Protein AF-A0A382TJ01-F1 (afdb_monomer)

Secondary structure (DSSP, 8-state):
---EEEEEEEESS-TTTSSTTEEEEEEEEEESSTT-B-TTSSB-BHHHHHHHH-SS-----STHHHHT--S-SBPTTS-STT--BPPS--SSGGGGSTT---------SPPPHHHHHHHHHTT--TTT---SEEE-----SHHHHHHHHHHHHHBSSSTTSBSS-EEEE---HHIIIII--HHHHHHHHHHH---TTEEEB--EEEEEETTTTEEEEEESHHHHHHHHHHHHHHS-TTS-S-STTT-BPSS-SEES----HHHHHHHHHTT-B-EEEETTTEEEE---BBS--S--TTSB-

Organism: NCBI:txid408172

Sequence (301 aa):
SQDEMHVIVIDEDGLWTGDPGYILEKFAYVSKASDAKRPDGSSNYIKDVLRNESKYVWLGDVTELTDLSVAAGTAAGQPKAGATFQTFDSATAAEGVLGGSMGWGNNGAAISSANLQAGYALYA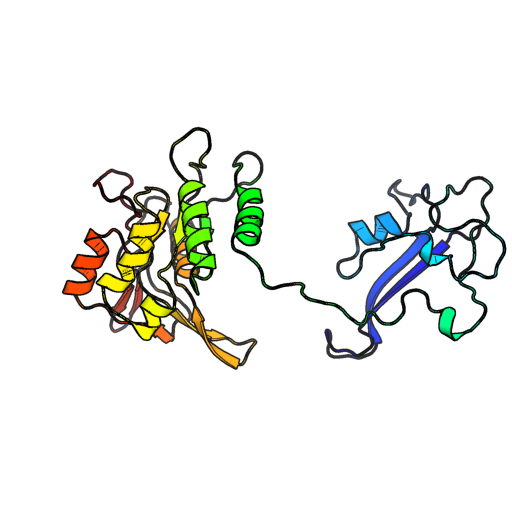TPEIVDVNLIIGGPGVDATDTATGVYLAGLVGQGSSARNDAMVFLSPTLTDATVTKTAAAMTTTKTTYGSNSYVVMDGAWKYQYDRYRDLFFYCPMNGDTAGLVARTEFTNDAWWSPAGMNRGQIKNIIKLSWEPTRADRDVMYQASVNPYITMAGAGVILWGDKTAQITPTAFDRI

Nearest PDB structures (foldseek):
  8kee-assembly1_I  TM=8.484E-01  e=1.413E-09  unclassified Caudoviricetes
  8bky-assembly1_A  TM=8.005E-01  e=1.829E-08  Streptomyces coelicolor A3(2)
  8bl4-assembly1_F  TM=8.170E-01  e=3.165E-08  Streptomyces coelicolor A3(2)
  9ezm-assembly1_A  TM=6.370E-01  e=8.163E-10  Halogeometricum borinquense DSM 11551
  6u5b-assembly1_N  TM=6.951E-01  e=1.854E-07  Pseudomonas aeruginosa PAO1

Mean predicted aligned error: 7.29 Å

Structure (mmCIF, N/CA/C/O backbone):
data_AF-A0A382TJ01-F1
#
_entry.id   AF-A0A382TJ01-F1
#
loop_
_atom_site.group_PDB
_atom_site.id
_atom_site.type_symbol
_atom_site.label_atom_id
_atom_site.label_alt_id
_atom_site.label_comp_id
_atom_site.label_asym_id
_atom_site.label_entity_id
_atom_site.label_seq_id
_atom_site.pdbx_PDB_ins_code
_atom_site.Cartn_x
_atom_site.Cartn_y
_atom_site.Cartn_z
_atom_site.occupancy
_atom_site.B_iso_or_equiv
_atom_site.auth_seq_id
_atom_site.auth_comp_id
_atom_site.auth_asym_id
_atom_site.auth_atom_id
_atom_site.pdbx_PDB_model_num
ATOM 1 N N . SER A 1 1 ? -30.377 -8.157 38.858 1.00 72.00 1 SER A N 1
ATOM 2 C CA . SER A 1 1 ? -29.377 -8.892 38.048 1.00 72.00 1 SER A CA 1
ATOM 3 C C . SER A 1 1 ? -29.999 -9.314 36.721 1.00 72.00 1 SER A C 1
ATOM 5 O O . SER A 1 1 ? -30.575 -10.389 36.644 1.00 72.00 1 SER A O 1
ATOM 7 N N . GLN A 1 2 ? -29.956 -8.434 35.718 1.00 85.38 2 GLN A N 1
ATOM 8 C CA . GLN A 1 2 ? -30.467 -8.640 34.346 1.00 85.38 2 GLN A CA 1
ATOM 9 C C . GLN A 1 2 ? -29.388 -8.204 33.334 1.00 85.38 2 GLN A C 1
ATOM 11 O O . GLN A 1 2 ? -29.658 -7.529 32.344 1.00 85.38 2 GLN A O 1
ATOM 16 N N . ASP A 1 3 ? -28.126 -8.495 33.654 1.00 89.31 3 ASP A N 1
ATOM 17 C CA . ASP A 1 3 ? -26.955 -7.992 32.938 1.00 89.31 3 ASP A CA 1
ATOM 18 C C . ASP A 1 3 ? -26.551 -8.842 31.728 1.00 89.31 3 ASP A C 1
ATOM 20 O O . ASP A 1 3 ? -25.903 -8.314 30.832 1.00 89.31 3 ASP A O 1
ATOM 24 N N . GLU A 1 4 ? -26.941 -10.116 31.676 1.00 92.19 4 GLU A N 1
ATOM 25 C CA . GLU A 1 4 ? -26.587 -11.037 30.590 1.00 92.19 4 GLU A CA 1
ATOM 26 C C . GLU A 1 4 ? -27.282 -10.690 29.262 1.00 92.19 4 GLU A C 1
ATOM 28 O O . GLU A 1 4 ? -28.445 -10.279 29.232 1.00 92.19 4 GLU A O 1
ATOM 33 N N . MET A 1 5 ? -26.557 -10.868 28.157 1.00 89.69 5 MET A N 1
ATOM 34 C CA . MET A 1 5 ? -27.042 -10.705 26.792 1.00 89.69 5 MET A CA 1
ATOM 35 C C . MET A 1 5 ? -26.307 -11.624 25.804 1.00 89.69 5 MET A C 1
ATOM 37 O O . MET A 1 5 ? -25.255 -12.197 26.098 1.00 89.69 5 MET A O 1
ATOM 41 N N . HIS A 1 6 ? -26.863 -11.726 24.598 1.00 91.44 6 HIS A N 1
ATOM 42 C CA . HIS A 1 6 ? -26.245 -12.378 23.447 1.00 91.44 6 HIS A CA 1
ATOM 43 C C . HIS A 1 6 ? -26.208 -11.393 22.279 1.00 91.44 6 HIS A C 1
ATOM 45 O O . HIS A 1 6 ? -27.130 -10.595 22.120 1.00 91.44 6 HIS A O 1
ATOM 51 N N . VAL A 1 7 ? -25.163 -11.464 21.460 1.00 89.94 7 VAL A N 1
ATOM 52 C CA . VAL A 1 7 ? -24.997 -10.639 20.259 1.00 89.94 7 VAL A CA 1
ATOM 53 C C . VAL A 1 7 ? -24.751 -11.540 19.062 1.00 89.94 7 VAL A C 1
ATOM 55 O O . VAL A 1 7 ? -23.986 -12.503 19.139 1.00 89.94 7 VAL A O 1
ATOM 58 N N . ILE A 1 8 ? -25.409 -11.220 17.954 1.00 90.75 8 ILE A N 1
ATOM 59 C CA . ILE A 1 8 ? -25.230 -11.892 16.673 1.00 90.75 8 ILE A CA 1
ATOM 60 C C . ILE A 1 8 ? -24.957 -10.809 15.633 1.00 90.75 8 ILE A C 1
ATOM 62 O O . ILE A 1 8 ? -25.680 -9.818 15.580 1.00 90.75 8 ILE A O 1
ATOM 66 N N . VAL A 1 9 ? -23.920 -11.007 14.824 1.00 90.38 9 VAL A N 1
ATOM 67 C CA . VAL A 1 9 ? -23.619 -10.164 13.662 1.00 90.38 9 VAL A CA 1
ATOM 68 C C . VAL A 1 9 ? -24.045 -10.932 12.420 1.00 90.38 9 VAL A C 1
ATOM 70 O O . VAL A 1 9 ? -23.632 -12.079 12.231 1.00 90.38 9 VAL A O 1
ATOM 73 N N . ILE A 1 10 ? -24.898 -10.324 11.603 1.00 89.69 10 ILE A N 1
ATOM 74 C CA . ILE A 1 10 ? -25.563 -10.979 10.474 1.00 89.69 10 ILE A CA 1
ATOM 75 C C . ILE A 1 10 ? -25.330 -10.144 9.217 1.00 89.69 10 ILE A C 1
ATOM 77 O O . ILE A 1 10 ? -25.464 -8.924 9.255 1.00 89.69 10 ILE A O 1
ATOM 81 N N . ASP A 1 11 ? -25.000 -10.809 8.114 1.00 89.88 11 ASP A N 1
ATOM 82 C CA . ASP A 1 11 ? -25.107 -10.235 6.774 1.00 89.88 11 ASP A CA 1
ATOM 83 C C . ASP A 1 11 ? -26.577 -10.319 6.341 1.00 89.88 11 ASP A C 1
ATOM 85 O O . ASP A 1 11 ? -27.038 -11.358 5.869 1.00 89.88 11 ASP A O 1
ATOM 89 N N . GLU A 1 12 ? -27.340 -9.258 6.613 1.00 87.38 12 GLU A N 1
ATOM 90 C CA . GLU A 1 12 ? -28.796 -9.224 6.417 1.00 87.38 12 GLU A CA 1
ATOM 91 C C . GLU A 1 12 ? -29.185 -9.525 4.962 1.00 87.38 12 GLU A C 1
ATOM 93 O O . GLU A 1 12 ? -29.988 -10.425 4.711 1.00 87.38 12 GLU A O 1
ATOM 98 N N . ASP A 1 13 ? -28.549 -8.834 4.014 1.00 86.25 13 ASP A N 1
ATOM 99 C CA . ASP A 1 13 ? -28.869 -8.910 2.585 1.00 86.25 13 ASP A CA 1
ATOM 100 C C . ASP A 1 13 ? -28.012 -9.927 1.814 1.00 86.25 13 ASP A C 1
ATOM 102 O O . ASP A 1 13 ? -28.259 -10.175 0.632 1.00 86.25 13 ASP A O 1
ATOM 106 N N . GLY A 1 14 ? -26.988 -10.512 2.442 1.00 86.62 14 GLY A N 1
ATOM 107 C CA . GLY A 1 14 ? -26.087 -11.458 1.781 1.00 86.62 14 GLY A CA 1
ATOM 108 C C . GLY A 1 14 ? -25.114 -10.788 0.808 1.00 86.62 14 GLY A C 1
ATOM 109 O O . GLY A 1 14 ? -24.544 -11.459 -0.051 1.00 86.62 14 GLY A O 1
ATOM 110 N N . LEU A 1 15 ? -24.922 -9.467 0.886 1.00 85.69 15 LEU A N 1
ATOM 111 C CA . LEU A 1 15 ? -24.071 -8.732 -0.058 1.00 85.69 15 LEU A CA 1
ATOM 112 C C . LEU A 1 15 ? -22.586 -9.062 0.113 1.00 85.69 15 LEU A C 1
ATOM 114 O O . LEU A 1 15 ? -21.810 -8.905 -0.831 1.00 85.69 15 LEU A O 1
ATOM 118 N N . TRP A 1 16 ? -22.174 -9.486 1.308 1.00 83.44 16 TRP A N 1
ATOM 119 C CA . TRP A 1 16 ? -20.778 -9.819 1.596 1.00 83.44 16 TRP A CA 1
ATOM 120 C C . TRP A 1 16 ? -20.506 -11.309 1.432 1.00 83.44 16 TRP A C 1
ATOM 122 O O . TRP A 1 16 ? -19.453 -11.699 0.927 1.00 83.44 16 TRP A O 1
ATOM 132 N N . THR A 1 17 ? -21.444 -12.140 1.873 1.00 88.50 17 THR A N 1
ATOM 133 C CA . THR A 1 17 ? -21.288 -13.598 1.947 1.00 88.50 17 THR A CA 1
ATOM 134 C C . THR A 1 17 ? -21.938 -14.340 0.784 1.00 88.50 17 THR A C 1
ATOM 136 O O . THR A 1 17 ? -21.569 -15.480 0.514 1.00 88.50 17 THR A O 1
ATOM 139 N N . GLY A 1 18 ? -22.859 -13.696 0.065 1.00 88.94 18 GLY A N 1
ATOM 140 C CA . GLY A 1 18 ? -23.677 -14.294 -0.991 1.00 88.94 18 GLY A CA 1
ATOM 141 C C . GLY A 1 18 ? -24.975 -14.933 -0.488 1.00 88.94 18 GLY A C 1
ATOM 142 O O . GLY A 1 18 ? -25.855 -15.200 -1.303 1.00 88.94 18 GLY A O 1
ATOM 143 N N . ASP A 1 19 ? -25.114 -15.130 0.828 1.00 92.62 19 ASP A N 1
ATOM 144 C CA . ASP A 1 19 ? -26.255 -15.796 1.456 1.00 92.62 19 ASP A CA 1
ATOM 145 C C . ASP A 1 19 ? -26.956 -14.837 2.442 1.00 92.62 19 ASP A C 1
ATOM 147 O O . ASP A 1 19 ? -26.397 -14.515 3.493 1.00 92.62 19 ASP A O 1
ATOM 151 N N . PRO A 1 20 ? -28.185 -14.371 2.150 1.00 91.19 20 PRO A N 1
ATOM 152 C CA . PRO A 1 20 ? -28.932 -13.507 3.062 1.00 91.19 20 PRO A CA 1
ATOM 153 C C . PRO A 1 20 ? -29.184 -14.166 4.421 1.00 91.19 20 PRO A C 1
ATOM 155 O O . PRO A 1 20 ? -29.583 -15.332 4.505 1.00 91.19 20 PRO A O 1
ATOM 158 N N . GLY A 1 21 ? -28.976 -13.410 5.498 1.00 88.94 21 GLY A N 1
ATOM 159 C CA . GLY A 1 21 ? -29.111 -13.895 6.871 1.00 88.94 21 GLY A CA 1
ATOM 160 C C . GLY A 1 21 ? -27.933 -14.744 7.356 1.00 88.94 21 GLY A C 1
ATOM 161 O O . GLY A 1 21 ? -28.037 -15.386 8.408 1.00 88.94 21 GLY A O 1
ATOM 162 N N . TYR A 1 22 ? -26.815 -14.774 6.621 1.00 93.38 22 TYR A N 1
ATOM 163 C CA . TYR A 1 22 ? -25.626 -15.498 7.052 1.00 93.38 22 TYR A CA 1
ATOM 164 C C . TYR A 1 22 ? -25.067 -14.901 8.346 1.00 93.38 22 TYR A C 1
ATOM 166 O O . TYR A 1 22 ? -24.849 -13.694 8.472 1.00 93.38 22 TYR A O 1
ATOM 174 N N . ILE A 1 23 ? -24.811 -15.763 9.331 1.00 92.69 23 ILE A N 1
ATOM 175 C CA . ILE A 1 23 ? -24.292 -15.332 10.628 1.00 92.69 23 ILE A CA 1
ATOM 176 C C . ILE A 1 23 ? -22.771 -15.229 10.549 1.00 92.69 23 ILE A C 1
ATOM 178 O O . ILE A 1 23 ? -22.081 -16.246 10.473 1.00 92.69 23 ILE A O 1
ATOM 182 N N . LEU A 1 24 ? -22.265 -14.000 10.621 1.00 92.31 24 LEU A N 1
ATOM 183 C CA . LEU A 1 24 ? -20.838 -13.695 10.593 1.00 92.31 24 LEU A CA 1
ATOM 184 C C . LEU A 1 24 ? -20.172 -14.062 11.921 1.00 92.31 24 LEU A C 1
ATOM 186 O O . LEU A 1 24 ? -19.165 -14.767 11.941 1.00 92.31 24 LEU A O 1
ATOM 190 N N . GLU A 1 25 ? -20.753 -13.614 13.037 1.00 94.19 25 GLU A N 1
ATOM 191 C CA . GLU A 1 25 ? -20.189 -13.796 14.378 1.00 94.19 25 GLU A CA 1
ATOM 192 C C . GLU A 1 25 ? -21.289 -13.970 15.433 1.00 94.19 25 GLU A C 1
ATOM 194 O O . GLU A 1 25 ? -22.420 -13.499 15.280 1.00 94.19 25 GLU A O 1
ATOM 199 N N . LYS A 1 26 ? -20.952 -14.666 16.525 1.00 94.62 26 LYS A N 1
ATOM 200 C CA . LYS A 1 26 ? -21.841 -14.904 17.670 1.00 94.62 26 LYS A CA 1
ATOM 201 C C . LYS A 1 26 ? -21.070 -14.694 18.965 1.00 94.62 26 LYS A C 1
ATOM 203 O O . LYS A 1 26 ? -20.057 -15.353 19.187 1.00 94.62 26 LYS A O 1
ATOM 208 N N . PHE A 1 27 ? -21.611 -13.867 19.849 1.00 94.44 27 PHE A N 1
ATOM 209 C CA . PHE A 1 27 ? -21.095 -13.643 21.195 1.00 94.44 27 PHE A CA 1
ATOM 210 C C . PHE A 1 27 ? -22.185 -14.009 22.195 1.00 94.44 27 PHE A C 1
ATOM 212 O O . PHE A 1 27 ? -23.232 -13.366 22.257 1.00 94.44 27 PHE A O 1
ATOM 219 N N . ALA A 1 28 ? -21.969 -15.081 22.952 1.00 93.50 28 ALA A N 1
ATOM 220 C CA . ALA A 1 28 ? -22.951 -15.582 23.902 1.00 93.50 28 ALA A CA 1
ATOM 221 C C . ALA A 1 28 ? -22.556 -15.259 25.344 1.00 93.50 28 ALA A C 1
ATOM 223 O O . ALA A 1 28 ? -21.370 -15.245 25.666 1.00 93.50 28 ALA A O 1
ATOM 224 N N . TYR A 1 29 ? -23.562 -15.061 26.202 1.00 93.25 29 TYR A N 1
ATOM 225 C CA . TYR A 1 29 ? -23.395 -14.889 27.649 1.00 93.25 29 TYR A CA 1
ATOM 226 C C . TYR A 1 29 ? -22.480 -13.716 28.035 1.00 93.25 29 TYR A C 1
ATOM 228 O O . TYR A 1 29 ? -21.771 -13.765 29.042 1.00 93.25 29 TYR A O 1
ATOM 236 N N . VAL A 1 30 ? -22.481 -12.655 27.228 1.00 94.38 30 VAL A N 1
ATOM 237 C CA . VAL A 1 30 ? -21.759 -11.410 27.521 1.00 94.38 30 VAL A CA 1
ATOM 238 C C . VAL A 1 30 ? -22.600 -10.530 28.444 1.00 94.38 30 VAL A C 1
ATOM 240 O O . VAL A 1 30 ? -23.801 -10.746 28.589 1.00 94.38 30 VAL A O 1
ATOM 243 N N . SER A 1 31 ? -21.985 -9.553 29.109 1.00 94.94 31 SER A N 1
ATOM 244 C CA . SER A 1 31 ? -22.656 -8.745 30.132 1.00 94.94 31 SER A CA 1
ATOM 245 C C . SER A 1 31 ? -22.656 -7.251 29.811 1.00 94.94 31 SER A C 1
ATOM 247 O O . SER A 1 31 ? -21.680 -6.696 29.302 1.00 94.94 31 SER A O 1
ATOM 249 N N . LYS A 1 32 ? -23.757 -6.589 30.176 1.00 93.56 32 LYS A N 1
ATOM 250 C CA . LYS A 1 32 ? -23.925 -5.129 30.184 1.00 93.56 32 LYS A CA 1
ATOM 251 C C . LYS A 1 32 ? -23.154 -4.444 31.317 1.00 93.56 32 LYS A C 1
ATOM 253 O O . LYS A 1 32 ? -22.950 -3.235 31.244 1.00 93.56 32 LYS A O 1
ATOM 258 N N . ALA A 1 33 ? -22.752 -5.176 32.357 1.00 95.25 33 ALA A N 1
ATOM 259 C CA . ALA A 1 33 ? -22.050 -4.607 33.504 1.00 95.25 33 ALA A CA 1
ATOM 260 C C . ALA A 1 33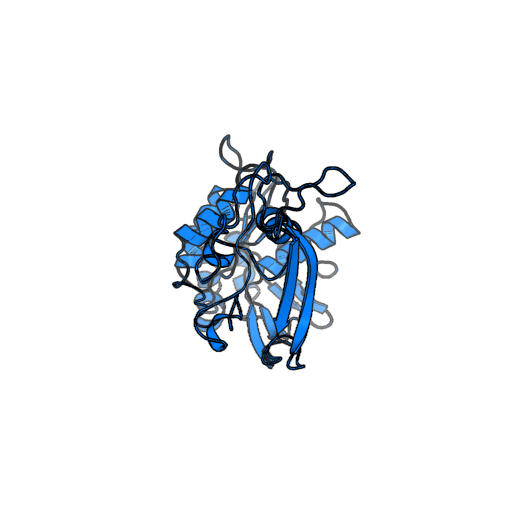 ? -20.561 -4.384 33.196 1.00 95.25 33 ALA A C 1
ATOM 262 O O . ALA A 1 33 ? -19.895 -5.275 32.664 1.00 95.25 33 ALA A O 1
ATOM 263 N N . SER A 1 34 ? -20.023 -3.217 33.556 1.00 94.94 34 SER A N 1
ATOM 264 C CA . SER A 1 34 ? -18.638 -2.835 33.224 1.00 94.94 34 SER A CA 1
ATOM 265 C C . SER A 1 34 ? -17.565 -3.594 34.005 1.00 94.94 34 SER A C 1
ATOM 267 O O . SER A 1 34 ? -16.422 -3.682 33.563 1.00 94.94 34 SER A O 1
ATOM 269 N N . ASP A 1 35 ? -17.922 -4.177 35.147 1.00 94.81 35 ASP A N 1
ATOM 270 C CA . ASP A 1 35 ? -17.051 -4.983 36.005 1.00 94.81 35 ASP A CA 1
ATOM 271 C C . ASP A 1 35 ? -17.239 -6.497 35.807 1.00 94.81 35 ASP A C 1
ATOM 273 O O . ASP A 1 35 ? -16.634 -7.295 36.528 1.00 94.81 35 ASP A O 1
ATOM 277 N N . ALA A 1 36 ? -18.043 -6.916 34.824 1.00 94.62 36 ALA A N 1
ATOM 278 C CA . ALA A 1 36 ? -18.293 -8.325 34.560 1.00 94.62 36 ALA A CA 1
ATOM 279 C C . ALA A 1 36 ? -17.022 -9.059 34.114 1.00 94.62 36 ALA A C 1
ATOM 281 O O . ALA A 1 36 ? -16.282 -8.597 33.242 1.00 94.62 36 ALA A O 1
ATOM 282 N N . LYS A 1 37 ? -16.797 -10.250 34.678 1.00 95.19 37 LYS A N 1
ATOM 283 C CA . LYS A 1 37 ? -15.651 -11.114 34.373 1.00 95.19 37 LYS A CA 1
ATOM 284 C C . LYS A 1 37 ? -16.097 -12.505 33.946 1.00 95.19 37 LYS A C 1
ATOM 286 O O . LYS A 1 37 ? -17.120 -13.006 34.413 1.00 95.19 37 LYS A O 1
ATOM 291 N N . ARG A 1 38 ? -15.315 -13.120 33.062 1.00 93.56 38 ARG A N 1
ATOM 292 C CA . ARG A 1 38 ? -15.426 -14.534 32.693 1.00 93.56 38 ARG A CA 1
ATOM 293 C C . ARG A 1 38 ? -14.779 -15.411 33.782 1.00 93.56 38 ARG A C 1
ATOM 295 O O . ARG A 1 38 ? -14.033 -14.891 34.615 1.00 93.56 38 ARG A O 1
ATOM 302 N N . PRO A 1 39 ? -15.021 -16.737 33.791 1.00 93.19 39 PRO A N 1
ATOM 303 C CA . PRO A 1 39 ? -14.413 -17.649 34.769 1.00 93.19 39 PRO A CA 1
ATOM 304 C C . PRO A 1 39 ? -12.876 -17.659 34.772 1.00 93.19 39 PRO A C 1
ATOM 306 O O . PRO A 1 39 ? -12.270 -18.019 35.775 1.00 93.19 39 PRO A O 1
ATOM 309 N N . ASP A 1 40 ? -12.250 -17.256 33.666 1.00 93.00 40 ASP A N 1
ATOM 310 C CA . ASP A 1 40 ? -10.796 -17.124 33.511 1.00 93.00 40 ASP A CA 1
ATOM 311 C C . ASP A 1 40 ? -10.241 -15.766 33.998 1.00 93.00 40 ASP A C 1
ATOM 313 O O . ASP A 1 40 ? -9.036 -15.532 33.939 1.00 93.00 40 ASP A O 1
ATOM 317 N N . GLY A 1 41 ? -11.104 -14.864 34.482 1.00 91.94 41 GLY A N 1
ATOM 318 C CA . GLY A 1 41 ? -10.739 -13.525 34.950 1.00 91.94 41 GLY A CA 1
ATOM 319 C C . GLY A 1 41 ? -10.657 -12.454 33.856 1.00 91.94 41 GLY A C 1
ATOM 320 O O . GLY A 1 41 ? -10.451 -11.279 34.176 1.00 91.94 41 GLY A O 1
ATOM 321 N N . SER A 1 42 ? -10.856 -12.810 32.584 1.00 93.75 42 SER A N 1
ATOM 322 C CA . SER A 1 42 ? -10.946 -11.839 31.487 1.00 93.75 42 SER A CA 1
ATOM 323 C C . SER A 1 42 ? -12.254 -11.034 31.544 1.00 93.75 42 SER A C 1
ATOM 325 O O . SER A 1 42 ? -13.191 -11.381 32.269 1.00 93.75 42 SER A O 1
ATOM 327 N N . SER A 1 43 ? -12.314 -9.900 30.837 1.00 94.62 43 SER A N 1
ATOM 328 C CA . SER A 1 43 ? -13.516 -9.055 30.812 1.00 94.62 43 SER A CA 1
ATOM 329 C C . SER A 1 43 ? -14.665 -9.774 30.097 1.00 94.62 43 SER A C 1
ATOM 331 O O . SER A 1 43 ? -14.494 -10.235 28.974 1.00 94.62 43 SER A O 1
ATOM 333 N N . ASN A 1 44 ? -15.837 -9.857 30.734 1.00 95.62 44 ASN A N 1
ATOM 334 C CA . ASN A 1 44 ? -17.082 -10.300 30.089 1.00 95.62 44 ASN A CA 1
ATOM 335 C C . ASN A 1 44 ? -17.981 -9.119 29.691 1.00 95.62 44 ASN A C 1
ATOM 337 O O . ASN A 1 44 ? -19.140 -9.300 29.319 1.00 95.62 44 ASN A O 1
ATOM 341 N N . TYR A 1 45 ? -17.465 -7.899 29.823 1.00 95.38 45 TYR A N 1
ATOM 342 C CA . TYR A 1 45 ? -18.173 -6.683 29.473 1.00 95.38 45 TYR A CA 1
ATOM 343 C C . TYR A 1 45 ? -18.278 -6.544 27.951 1.00 95.38 45 TYR A C 1
ATOM 345 O O . TYR A 1 45 ? -17.264 -6.577 27.251 1.00 95.38 45 TYR A O 1
ATOM 353 N N . ILE A 1 46 ? -19.496 -6.365 27.431 1.00 93.88 46 ILE A N 1
ATOM 354 C CA . ILE A 1 46 ? -19.793 -6.392 25.990 1.00 93.88 46 ILE A CA 1
ATOM 355 C C . ILE A 1 46 ? -18.881 -5.481 25.157 1.00 93.88 46 ILE A C 1
ATOM 357 O O . ILE A 1 46 ? -18.417 -5.881 24.090 1.00 93.88 46 ILE A O 1
ATOM 361 N N . LYS A 1 47 ? -18.578 -4.277 25.653 1.00 93.88 47 LYS A N 1
ATOM 362 C CA . LYS A 1 47 ? -17.731 -3.310 24.943 1.00 93.88 47 LYS A CA 1
ATOM 363 C C . LYS A 1 47 ? -16.291 -3.797 24.792 1.00 93.88 47 LYS A C 1
ATOM 365 O O . LYS A 1 47 ? -15.685 -3.569 23.748 1.00 93.88 47 LYS A O 1
ATOM 370 N N . ASP A 1 48 ? -15.759 -4.476 25.803 1.00 94.88 48 ASP A N 1
ATOM 371 C CA . ASP A 1 48 ? -14.410 -5.042 25.754 1.00 94.88 48 ASP A CA 1
ATOM 372 C C . ASP A 1 48 ? -14.376 -6.303 24.892 1.00 94.88 48 ASP A C 1
ATOM 374 O O . ASP A 1 48 ? -13.446 -6.483 24.108 1.00 94.88 48 ASP A O 1
ATOM 378 N N . VAL A 1 49 ? -15.404 -7.150 25.003 1.00 95.06 49 VAL A N 1
ATOM 379 C CA . VAL A 1 49 ? -15.527 -8.376 24.204 1.00 95.06 49 VAL A CA 1
ATOM 380 C C . VAL A 1 49 ? -15.570 -8.033 22.717 1.00 95.06 49 VAL A C 1
ATOM 382 O O . VAL A 1 49 ? -14.723 -8.505 21.966 1.00 95.06 49 VAL A O 1
ATOM 385 N N . LEU A 1 50 ? -16.476 -7.149 22.285 1.00 93.81 50 LEU A N 1
ATOM 386 C CA . LEU A 1 50 ? -16.554 -6.756 20.875 1.00 93.81 50 LEU A CA 1
ATOM 387 C C . LEU A 1 50 ? -15.287 -6.031 20.407 1.00 93.81 50 LEU A C 1
ATOM 389 O O . LEU A 1 50 ? -14.826 -6.262 19.299 1.00 93.81 50 LEU A O 1
ATOM 393 N N . ARG A 1 51 ? -14.667 -5.197 21.248 1.00 93.81 51 ARG A N 1
ATOM 394 C CA . ARG A 1 51 ? -13.422 -4.511 20.876 1.00 93.81 51 ARG A CA 1
ATOM 395 C C . ARG A 1 51 ? -12.260 -5.467 20.610 1.00 93.81 51 ARG A C 1
ATOM 397 O O . ARG A 1 51 ? -11.442 -5.174 19.745 1.00 93.81 51 ARG A O 1
ATOM 404 N N . ASN A 1 52 ? -12.159 -6.543 21.383 1.00 92.94 52 ASN A N 1
ATOM 405 C CA . ASN A 1 52 ? -11.011 -7.445 21.333 1.00 92.94 52 ASN A CA 1
ATOM 406 C C . ASN A 1 52 ? -11.245 -8.663 20.428 1.00 92.94 52 ASN A C 1
ATOM 408 O O . ASN A 1 52 ? -10.279 -9.219 19.912 1.00 92.94 52 ASN A O 1
ATOM 412 N N . GLU A 1 53 ? -12.498 -9.099 20.267 1.00 94.06 53 GLU A N 1
ATOM 413 C CA . GLU A 1 53 ? -12.833 -10.380 19.631 1.00 94.06 53 GLU A CA 1
ATOM 414 C C . GLU A 1 53 ? -13.589 -10.239 18.298 1.00 94.06 53 GLU A C 1
ATOM 416 O O . GLU A 1 53 ? -13.496 -11.149 17.475 1.00 94.06 53 GLU A O 1
ATOM 421 N N . SER A 1 54 ? -14.314 -9.138 18.055 1.00 94.44 54 SER A N 1
ATOM 422 C CA . SER A 1 54 ? -15.080 -8.949 16.809 1.00 94.44 54 SER A CA 1
ATOM 423 C C . SER A 1 54 ? -14.213 -8.402 15.677 1.00 94.44 54 SER A C 1
ATOM 425 O O . SER A 1 54 ? -13.392 -7.503 15.871 1.00 94.44 54 SER A O 1
ATOM 427 N N . LYS A 1 55 ? -14.420 -8.936 14.467 1.00 93.06 55 LYS A N 1
ATOM 428 C CA . LYS A 1 55 ? -13.745 -8.481 13.240 1.00 93.06 55 LYS A CA 1
ATOM 429 C C . LYS A 1 55 ? -14.572 -7.491 12.426 1.00 93.06 55 LYS A C 1
ATOM 431 O O . LYS A 1 55 ? -14.010 -6.821 11.564 1.00 93.06 55 LYS A O 1
ATOM 436 N N . TYR A 1 56 ? -15.883 -7.427 12.662 1.00 89.94 56 TYR A N 1
ATOM 437 C CA . TYR A 1 56 ? -16.814 -6.686 11.801 1.00 89.94 56 TYR A CA 1
ATOM 438 C C . TYR A 1 56 ? -17.424 -5.465 12.480 1.00 89.94 56 TYR A C 1
ATOM 440 O O . TYR A 1 56 ? -17.656 -4.454 11.823 1.00 89.94 56 TYR A O 1
ATOM 448 N N . VAL A 1 57 ? -17.689 -5.549 13.784 1.00 89.75 57 VAL A N 1
ATOM 449 C CA . VAL A 1 57 ? -18.391 -4.498 14.527 1.00 89.75 57 VAL A CA 1
ATOM 450 C C . VAL A 1 57 ? -17.604 -4.043 15.744 1.00 89.75 57 VAL A C 1
ATOM 452 O O . VAL A 1 57 ? -16.909 -4.823 16.397 1.00 89.75 57 VAL A O 1
ATOM 455 N N . TRP A 1 58 ? -17.762 -2.769 16.084 1.00 89.56 58 TRP A N 1
ATOM 456 C CA . TRP A 1 58 ? -17.247 -2.193 17.315 1.00 89.56 58 TRP A CA 1
ATOM 457 C C . TRP A 1 58 ? -18.365 -1.438 18.023 1.00 89.56 58 TRP A C 1
ATOM 459 O O . TRP A 1 58 ? -19.067 -0.642 17.403 1.00 89.56 58 TRP A O 1
ATOM 469 N N . LEU A 1 59 ? -18.532 -1.689 19.322 1.00 89.50 59 LEU A N 1
ATOM 470 C CA . LEU A 1 59 ? -19.552 -1.010 20.111 1.00 89.50 59 LEU A CA 1
ATOM 471 C C . LEU A 1 59 ? -19.063 0.375 20.546 1.00 89.50 59 LEU A C 1
ATOM 473 O O . LEU A 1 59 ? -18.086 0.489 21.294 1.00 89.50 59 LEU A O 1
ATOM 477 N N . GLY A 1 60 ? -19.794 1.393 20.091 1.00 87.44 60 GLY A N 1
ATOM 478 C CA . GLY A 1 60 ? -19.612 2.799 20.428 1.00 87.44 60 GLY A CA 1
ATOM 479 C C . GLY A 1 60 ? -19.967 3.124 21.870 1.00 87.44 60 GLY A C 1
ATOM 480 O O . GLY A 1 60 ? -19.268 2.723 22.814 1.00 87.44 60 GLY A O 1
ATOM 481 N N . ASP A 1 61 ? -21.021 3.914 22.050 1.00 89.25 61 ASP A N 1
ATOM 482 C CA . ASP A 1 61 ? -21.554 4.140 23.382 1.00 89.25 61 ASP A CA 1
ATOM 483 C C . ASP A 1 61 ? -22.300 2.890 23.858 1.00 89.25 61 ASP A C 1
ATOM 485 O O . ASP A 1 61 ? -23.048 2.255 23.123 1.00 89.25 61 ASP A O 1
ATOM 489 N N . VAL A 1 62 ? -22.026 2.487 25.093 1.00 90.06 62 VAL A N 1
ATOM 490 C CA . VAL A 1 62 ? -22.641 1.292 25.672 1.00 90.06 62 VAL A CA 1
ATOM 491 C C . VAL A 1 62 ? -24.051 1.587 26.170 1.00 90.06 62 VAL A C 1
ATOM 493 O O . VAL A 1 62 ? -24.873 0.675 26.200 1.00 90.06 62 VAL A O 1
ATOM 496 N N . THR A 1 63 ? -24.334 2.831 26.574 1.00 89.50 63 THR A N 1
ATOM 497 C CA . THR A 1 63 ? -25.636 3.194 27.149 1.00 89.50 63 THR A CA 1
ATOM 498 C C . THR A 1 63 ? -26.748 3.052 26.120 1.00 89.50 63 THR A C 1
ATOM 500 O O . THR A 1 63 ? -27.827 2.586 26.479 1.00 89.50 63 THR A O 1
ATOM 503 N N . GLU A 1 64 ? -26.432 3.273 24.838 1.00 87.88 64 GLU A N 1
ATOM 504 C CA . GLU A 1 64 ? -27.339 3.087 23.698 1.00 87.88 64 GLU A CA 1
ATOM 505 C C . GLU A 1 64 ? -27.964 1.686 23.640 1.00 87.88 64 GLU A C 1
ATOM 507 O O . GLU A 1 64 ? -29.094 1.538 23.181 1.00 87.88 64 GLU A O 1
ATOM 512 N N . LEU A 1 65 ? -27.299 0.653 24.182 1.00 87.25 65 LEU A N 1
ATOM 513 C CA . LEU A 1 65 ? -27.881 -0.691 24.300 1.00 87.25 65 LEU A CA 1
ATOM 514 C C . LEU A 1 65 ? -29.151 -0.725 25.161 1.00 87.25 65 LEU A C 1
ATOM 516 O O . LEU A 1 65 ? -29.931 -1.664 25.073 1.00 87.25 65 LEU A O 1
ATOM 520 N N . THR A 1 66 ? -29.336 0.242 26.050 1.00 87.81 66 THR A N 1
ATOM 521 C CA . THR A 1 66 ? -30.460 0.300 26.990 1.00 87.81 66 THR A CA 1
ATOM 522 C C . THR A 1 66 ? -31.255 1.599 26.894 1.00 87.81 66 THR A C 1
ATOM 524 O O . THR A 1 66 ? -32.262 1.726 27.581 1.00 87.81 66 THR A O 1
ATOM 527 N N . ASP A 1 67 ? -30.861 2.536 26.028 1.00 86.44 67 ASP A N 1
ATOM 528 C CA . ASP A 1 67 ? -31.497 3.858 25.918 1.00 86.44 67 ASP A CA 1
ATOM 529 C C . ASP A 1 67 ? -32.956 3.789 25.442 1.00 86.44 67 ASP A C 1
ATOM 531 O O . ASP A 1 67 ? -33.763 4.648 25.793 1.00 86.44 67 ASP A O 1
ATOM 535 N N . LEU A 1 68 ? -33.317 2.749 24.682 1.00 84.81 68 LEU A N 1
ATOM 536 C CA . LEU A 1 68 ? -34.695 2.504 24.237 1.00 84.81 68 LEU A CA 1
ATOM 537 C C . LEU A 1 68 ? -35.540 1.725 25.258 1.00 84.81 68 LEU A C 1
ATOM 539 O O . LEU A 1 68 ? -36.734 1.526 25.026 1.00 84.81 68 LEU A O 1
ATOM 543 N N . SER A 1 69 ? -34.942 1.299 26.377 1.00 86.50 69 SER A N 1
ATOM 544 C CA . SER A 1 69 ? -35.632 0.522 27.403 1.00 86.50 69 SER A CA 1
ATOM 545 C C . SER A 1 69 ? -36.742 1.324 28.063 1.00 86.50 69 SER A C 1
ATOM 547 O O . SER A 1 69 ? -36.534 2.434 28.556 1.00 86.50 69 SER A O 1
ATOM 549 N N . VAL A 1 70 ? -37.929 0.722 28.123 1.00 86.25 70 VAL A N 1
ATOM 550 C CA . VAL A 1 70 ? -39.063 1.251 28.894 1.00 86.25 70 VAL A CA 1
ATOM 551 C C . VAL A 1 70 ? -39.102 0.668 30.307 1.00 86.25 70 VAL A C 1
ATOM 553 O O . VAL A 1 70 ? -39.800 1.198 31.177 1.00 86.25 70 VAL A O 1
ATOM 556 N N . ALA A 1 71 ? -38.331 -0.391 30.567 1.00 83.81 71 ALA A N 1
ATOM 557 C CA . ALA A 1 71 ? -38.138 -0.929 31.899 1.00 83.81 71 ALA A CA 1
ATOM 558 C C . ALA A 1 71 ? -37.355 0.043 32.795 1.00 83.81 71 ALA A C 1
ATOM 560 O O . ALA A 1 71 ? -36.346 0.646 32.419 1.00 83.81 71 ALA A O 1
ATOM 561 N N . ALA A 1 72 ? -37.796 0.143 34.049 1.00 84.62 72 ALA A N 1
ATOM 562 C CA . ALA A 1 72 ? -37.013 0.795 35.085 1.00 84.62 72 ALA A CA 1
ATOM 563 C C . ALA A 1 72 ? -35.769 -0.047 35.400 1.00 84.62 72 ALA A C 1
ATOM 565 O O . ALA A 1 72 ? -35.851 -1.267 35.552 1.00 84.62 72 ALA A O 1
ATOM 566 N N . GLY A 1 73 ? -34.620 0.601 35.552 1.00 89.31 73 GLY A N 1
ATOM 567 C CA . GLY A 1 73 ? -33.385 -0.092 35.881 1.00 89.31 73 GLY A CA 1
ATOM 568 C C . GLY A 1 73 ? -32.158 0.779 35.682 1.00 89.31 73 GLY A C 1
ATOM 569 O O . GLY A 1 73 ? -32.240 1.994 35.521 1.00 89.31 73 GLY A O 1
ATOM 570 N N . THR A 1 74 ? -31.005 0.130 35.715 1.00 92.88 74 THR A N 1
ATOM 571 C CA . THR A 1 74 ? -29.700 0.736 35.474 1.00 92.88 74 THR A CA 1
ATOM 572 C C . THR A 1 74 ? -29.321 0.579 34.001 1.00 92.88 74 THR A C 1
ATOM 574 O O . THR A 1 74 ? -29.446 -0.514 33.449 1.00 92.88 74 THR A O 1
ATOM 577 N N . ALA A 1 75 ? -28.829 1.645 33.373 1.00 91.81 75 ALA A N 1
ATOM 578 C CA . ALA A 1 75 ? -28.309 1.577 32.009 1.00 91.81 75 ALA A CA 1
ATOM 579 C C . ALA A 1 75 ? -27.082 0.651 31.910 1.00 91.81 75 ALA A C 1
ATOM 581 O O . ALA A 1 75 ? -26.381 0.395 32.899 1.00 91.81 75 ALA A O 1
ATOM 582 N N . ALA A 1 76 ? -26.801 0.152 30.708 1.00 92.44 76 ALA A N 1
ATOM 583 C CA . ALA A 1 76 ? -25.587 -0.605 30.433 1.00 92.44 76 ALA A CA 1
ATOM 584 C C . ALA A 1 76 ? -24.319 0.237 30.693 1.00 92.44 76 ALA A C 1
ATOM 586 O O . ALA A 1 76 ? -24.331 1.465 30.641 1.00 92.44 76 ALA A O 1
ATOM 587 N N . GLY A 1 77 ? -23.213 -0.431 31.026 1.00 92.81 77 GLY A N 1
ATOM 588 C CA . GLY A 1 77 ? -21.930 0.204 31.350 1.00 92.81 77 GLY A CA 1
ATOM 589 C C . GLY A 1 77 ? -21.717 0.552 32.826 1.00 92.81 77 GLY A C 1
ATOM 590 O O . GLY A 1 77 ? -20.616 0.956 33.202 1.00 92.81 77 GLY A O 1
ATOM 591 N N . GLN A 1 78 ? -22.718 0.362 33.686 1.00 94.62 78 GLN A N 1
ATOM 592 C CA . GLN A 1 78 ? -22.574 0.558 35.134 1.00 94.62 78 GLN A CA 1
ATOM 593 C C . GLN A 1 78 ? -22.001 -0.690 35.839 1.00 94.62 78 GLN A C 1
ATOM 595 O O . GLN A 1 78 ? -22.083 -1.790 35.284 1.00 94.62 78 GLN A O 1
ATOM 600 N N . PRO A 1 79 ? -21.417 -0.559 37.047 1.00 94.12 79 PRO A N 1
ATOM 601 C CA . PRO A 1 79 ? -20.993 -1.706 37.853 1.00 94.12 79 PRO A CA 1
ATOM 602 C C . PRO A 1 79 ? -22.174 -2.587 38.280 1.00 94.12 79 PRO A C 1
ATOM 604 O O . PRO A 1 79 ? -23.294 -2.105 38.462 1.00 94.12 79 PRO A O 1
ATOM 607 N N . LYS A 1 80 ? -21.932 -3.883 38.497 1.00 91.94 80 LYS A N 1
ATOM 608 C CA . LYS A 1 80 ? -22.988 -4.856 38.817 1.00 91.94 80 LYS A CA 1
ATOM 609 C C . LYS A 1 80 ? -23.576 -4.699 40.221 1.00 91.94 80 LYS A C 1
ATOM 611 O O . LYS A 1 80 ? -24.742 -5.037 40.440 1.00 91.94 80 LYS A O 1
ATOM 616 N N . ALA A 1 81 ? -22.783 -4.245 41.189 1.00 91.69 81 ALA A N 1
ATOM 617 C CA . ALA A 1 81 ? -23.175 -4.227 42.598 1.00 91.69 81 ALA A CA 1
ATOM 618 C C . ALA A 1 81 ? -24.436 -3.375 42.839 1.00 91.69 81 ALA A C 1
ATOM 620 O O . ALA A 1 81 ? -24.446 -2.173 42.604 1.00 91.69 81 ALA A O 1
ATOM 621 N N . GLY A 1 82 ? -25.512 -4.010 43.320 1.00 85.19 82 GLY A N 1
ATOM 622 C CA . GLY A 1 82 ? -26.793 -3.343 43.589 1.00 85.19 82 GLY A CA 1
ATOM 623 C C . GLY A 1 82 ? -27.592 -2.941 42.342 1.00 85.19 82 GLY A C 1
ATOM 624 O O . GLY A 1 82 ? -28.699 -2.426 42.483 1.00 85.19 82 GLY A O 1
ATOM 625 N N . ALA A 1 83 ? -27.080 -3.207 41.137 1.00 90.00 83 ALA A N 1
ATOM 626 C CA . ALA A 1 83 ? -27.726 -2.836 39.887 1.00 90.00 83 ALA A CA 1
ATOM 627 C C . ALA A 1 83 ? -28.698 -3.920 39.390 1.00 90.00 83 ALA A C 1
ATOM 629 O O . ALA A 1 83 ? -28.436 -5.132 39.415 1.00 90.00 83 ALA A O 1
ATOM 630 N N . THR A 1 84 ? -29.832 -3.470 38.862 1.00 92.56 84 THR A N 1
ATOM 631 C CA . THR A 1 84 ? -30.690 -4.286 38.000 1.00 92.56 84 THR A CA 1
ATOM 632 C C . THR A 1 84 ? -30.757 -3.594 36.658 1.00 92.56 84 THR A C 1
ATOM 634 O O . THR A 1 84 ? -31.364 -2.537 36.541 1.00 92.56 84 THR A O 1
ATOM 637 N N . PHE A 1 85 ? -30.051 -4.165 35.684 1.00 92.00 85 PHE A N 1
ATOM 638 C CA . PHE A 1 85 ? -29.910 -3.569 34.366 1.00 92.00 85 PHE A CA 1
ATOM 639 C C . PHE A 1 85 ? -31.221 -3.583 33.605 1.00 92.00 85 PHE A C 1
ATOM 641 O O . PHE A 1 85 ? -31.989 -4.533 33.711 1.00 92.00 85 PHE A O 1
ATOM 648 N N . GLN A 1 86 ? -31.422 -2.546 32.808 1.00 91.62 86 GLN A N 1
ATOM 649 C CA . GLN A 1 86 ? -32.530 -2.449 31.874 1.00 91.62 86 GLN A CA 1
ATOM 650 C C . GLN A 1 86 ? -32.545 -3.633 30.896 1.00 91.62 86 GLN A C 1
ATOM 652 O O . GLN A 1 86 ? -31.497 -4.129 30.453 1.00 91.62 86 GLN A O 1
ATOM 657 N N . THR A 1 87 ? -33.746 -4.122 30.595 1.00 87.50 87 THR A N 1
ATOM 658 C CA . THR A 1 87 ? -33.980 -5.147 29.575 1.00 87.50 87 THR A CA 1
ATOM 659 C C . THR A 1 87 ? -33.973 -4.537 28.182 1.00 87.50 87 THR A C 1
ATOM 661 O O . THR A 1 87 ? -34.122 -3.333 28.019 1.00 87.50 87 THR A O 1
ATOM 664 N N . PHE A 1 88 ? -33.823 -5.379 27.163 1.00 82.69 88 PHE A N 1
ATOM 665 C CA . PHE A 1 88 ? -34.061 -4.970 25.782 1.00 82.69 88 PHE A CA 1
ATOM 666 C C . PHE A 1 88 ? -35.561 -5.024 25.501 1.00 82.69 88 PHE A C 1
ATOM 668 O O . PHE A 1 88 ? -36.075 -5.969 24.907 1.00 82.69 88 PHE A O 1
ATOM 675 N N . ASP A 1 89 ? -36.269 -4.043 26.039 1.00 81.81 89 ASP A N 1
ATOM 676 C CA . ASP A 1 89 ? -37.653 -3.745 25.715 1.00 81.81 89 ASP A CA 1
ATOM 677 C C . ASP A 1 89 ? -37.735 -2.341 25.123 1.00 81.81 89 ASP A C 1
ATOM 679 O O . ASP A 1 89 ? -36.794 -1.563 25.211 1.00 81.81 89 ASP A O 1
ATOM 683 N N . SER A 1 90 ? -38.833 -2.023 24.460 1.00 77.88 90 SER A N 1
ATOM 684 C CA . SER A 1 90 ? -39.056 -0.698 23.892 1.00 77.88 90 SER A CA 1
ATOM 685 C C . SER A 1 90 ? -40.552 -0.443 23.778 1.00 77.88 90 SER A C 1
ATOM 687 O O . SER A 1 90 ? -41.367 -1.365 23.894 1.00 77.88 90 SER A O 1
ATOM 689 N N . ALA A 1 91 ? -40.934 0.819 23.578 1.00 74.19 91 ALA A N 1
ATOM 690 C CA . ALA A 1 91 ? -42.340 1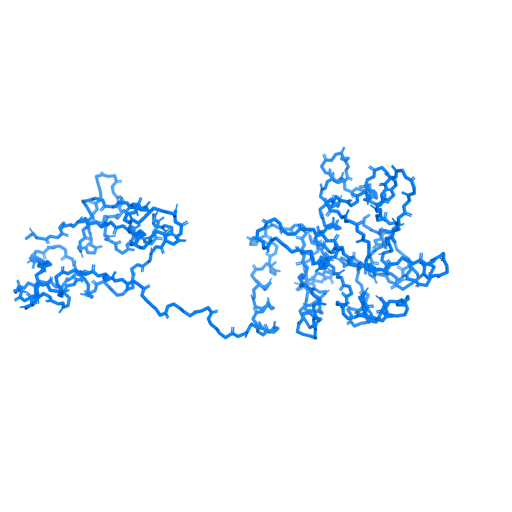.200 23.453 1.00 74.19 91 ALA A CA 1
ATOM 691 C C . ALA A 1 91 ? -43.002 0.587 22.203 1.00 74.19 91 ALA A C 1
ATOM 693 O O . ALA A 1 91 ? -44.210 0.339 22.204 1.00 74.19 91 ALA A O 1
ATOM 694 N N . THR A 1 92 ? -42.212 0.306 21.160 1.00 73.44 92 THR A N 1
ATOM 695 C CA . THR A 1 92 ? -42.684 -0.231 19.881 1.00 73.44 92 THR A CA 1
ATOM 696 C C . THR A 1 92 ? -41.870 -1.453 19.470 1.00 73.44 92 THR A C 1
ATOM 698 O O . THR A 1 92 ? -40.649 -1.408 19.470 1.00 73.44 92 THR A O 1
ATOM 701 N N . ALA A 1 93 ? -42.513 -2.529 19.000 1.00 67.06 93 ALA A N 1
ATOM 702 C CA . ALA A 1 93 ? -41.818 -3.768 18.614 1.00 67.06 93 ALA A CA 1
ATOM 703 C C . ALA A 1 93 ? -40.675 -3.575 17.587 1.00 67.06 93 ALA A C 1
ATOM 705 O O . ALA A 1 93 ? -39.693 -4.311 17.621 1.00 67.06 93 ALA A O 1
ATOM 706 N N . ALA A 1 94 ? -40.777 -2.572 16.707 1.00 60.81 94 ALA A N 1
ATOM 707 C CA . ALA A 1 94 ? -39.739 -2.224 15.730 1.00 60.81 94 ALA A CA 1
ATOM 708 C C . ALA A 1 94 ? -38.459 -1.642 16.366 1.00 60.81 94 ALA A C 1
ATOM 710 O O . ALA A 1 94 ? -37.376 -1.788 15.815 1.00 60.81 94 ALA A O 1
ATOM 711 N N . GLU A 1 95 ? -38.576 -1.022 17.540 1.00 64.31 95 GLU A N 1
ATOM 712 C CA . GLU A 1 95 ? -37.467 -0.443 18.310 1.00 64.31 95 GLU A CA 1
ATOM 713 C C . GLU A 1 95 ? -36.837 -1.477 19.259 1.00 64.31 95 GLU A C 1
ATOM 715 O O . GLU A 1 95 ? -35.882 -1.179 19.966 1.00 64.31 95 GLU A O 1
ATOM 720 N N . GLY A 1 96 ? -37.397 -2.693 19.324 1.00 58.56 96 GLY A N 1
ATOM 721 C CA . GLY A 1 96 ? -36.895 -3.781 20.170 1.00 58.56 96 GLY A CA 1
ATOM 722 C C . GLY A 1 96 ? -35.655 -4.481 19.603 1.00 58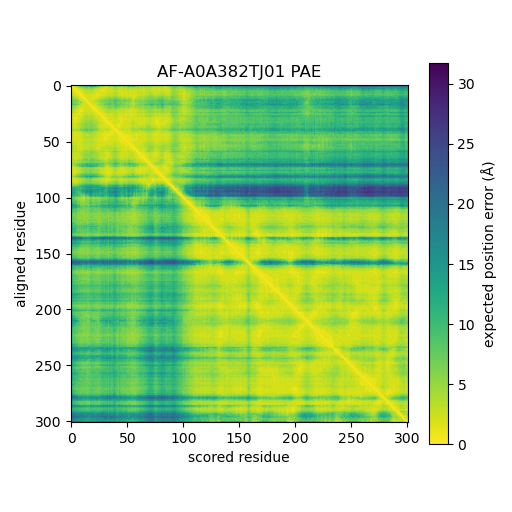.56 96 GLY A C 1
ATOM 723 O O . GLY A 1 96 ? -35.000 -5.237 20.319 1.00 58.56 96 GLY A O 1
ATOM 724 N N . VAL A 1 97 ? -35.316 -4.2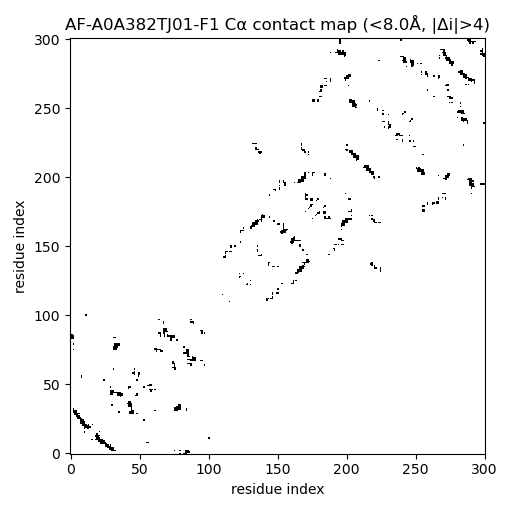34 18.331 1.00 61.81 97 VAL A N 1
ATOM 725 C CA . VAL A 1 97 ? -34.094 -4.742 17.691 1.00 61.81 97 VAL A CA 1
ATOM 726 C C . VAL A 1 97 ? -33.003 -3.679 17.792 1.00 61.81 97 VAL A C 1
ATOM 728 O O . VAL A 1 97 ? -32.841 -2.829 16.918 1.00 61.81 97 VAL A O 1
ATOM 731 N N . LEU A 1 98 ? -32.243 -3.729 18.881 1.00 65.94 98 LEU A N 1
ATOM 732 C CA . LEU A 1 98 ? -31.057 -2.895 19.061 1.00 65.94 98 LEU A CA 1
ATOM 733 C C . LEU A 1 98 ? -29.966 -3.329 18.074 1.00 65.94 98 LEU A C 1
ATOM 735 O O . LEU A 1 98 ? -29.641 -4.512 17.983 1.00 65.94 98 LEU A O 1
ATOM 739 N N . GLY A 1 99 ? -29.413 -2.368 17.334 1.00 63.38 99 GLY A N 1
ATOM 740 C CA . GLY A 1 99 ? -28.387 -2.586 16.306 1.00 63.38 99 GLY A CA 1
ATOM 741 C C . GLY A 1 99 ? -28.856 -2.257 14.889 1.00 63.38 99 GLY A C 1
ATOM 742 O O . GLY A 1 99 ? -28.069 -1.710 14.123 1.00 63.38 99 GLY A O 1
ATOM 743 N N . GLY A 1 100 ? -30.139 -2.487 14.575 1.00 73.19 100 GLY A N 1
ATOM 744 C CA . GLY A 1 100 ? -30.731 -2.190 13.264 1.00 73.19 100 GLY A CA 1
ATOM 745 C C . GLY A 1 100 ? -29.947 -2.744 12.062 1.00 73.19 100 GLY A C 1
ATOM 746 O O . GLY A 1 100 ? -29.032 -3.552 12.204 1.00 73.19 100 GLY A O 1
ATOM 747 N N . SER A 1 101 ? -30.313 -2.286 10.864 1.00 78.56 101 SER A N 1
ATOM 748 C CA . SER A 1 101 ? -29.490 -2.475 9.667 1.00 78.56 101 SER A CA 1
ATOM 749 C C . SER A 1 101 ? -28.482 -1.333 9.574 1.00 78.56 101 SER A C 1
ATOM 751 O O . SER A 1 101 ? -28.864 -0.156 9.601 1.00 78.56 101 SER A O 1
ATOM 753 N N . MET A 1 102 ? -27.190 -1.652 9.492 1.00 80.50 102 MET A N 1
ATOM 754 C CA . MET A 1 102 ? -26.137 -0.645 9.353 1.00 80.50 102 MET A CA 1
ATOM 755 C C . MET A 1 102 ? -26.169 -0.038 7.943 1.00 80.50 102 MET A C 1
ATOM 757 O O . MET A 1 102 ? -25.515 -0.517 7.021 1.00 80.50 102 MET A O 1
ATOM 761 N N . GLY A 1 103 ? -26.933 1.040 7.778 1.00 78.25 103 GLY A N 1
ATOM 762 C CA . GLY A 1 103 ? -26.954 1.849 6.560 1.00 78.25 103 GLY A CA 1
ATOM 763 C C . GLY A 1 103 ? -25.962 3.015 6.593 1.00 78.25 103 GLY A C 1
ATOM 764 O O . GLY A 1 103 ? -25.363 3.325 7.620 1.00 78.25 103 GLY A O 1
ATOM 765 N N . TRP A 1 104 ? -25.845 3.724 5.466 1.00 82.69 104 TRP A N 1
ATOM 766 C CA . TRP A 1 104 ? -25.187 5.043 5.377 1.00 82.69 104 TRP A CA 1
ATOM 767 C C . TRP A 1 104 ? -23.677 5.080 5.650 1.00 82.69 104 TRP A C 1
ATOM 769 O O . TRP A 1 104 ? -23.121 6.156 5.880 1.00 82.69 104 TRP A O 1
ATOM 779 N N . GLY A 1 105 ? -22.997 3.934 5.577 1.00 84.31 105 GLY A N 1
ATOM 780 C CA . GLY A 1 105 ? -21.537 3.891 5.589 1.00 84.31 105 GLY A CA 1
ATOM 781 C C . GLY A 1 105 ? -20.952 4.818 4.519 1.00 84.31 105 GLY A C 1
ATOM 782 O O . GLY A 1 105 ? -21.361 4.784 3.358 1.00 84.31 105 GLY A O 1
ATOM 783 N N . ASN A 1 106 ? -20.002 5.663 4.916 1.00 84.19 106 ASN A N 1
ATOM 784 C CA . ASN A 1 106 ? -19.308 6.582 4.022 1.00 84.19 106 ASN A CA 1
ATOM 785 C C . ASN A 1 106 ? -17.805 6.296 4.078 1.00 84.19 106 ASN A C 1
ATOM 787 O O . ASN A 1 106 ? -17.208 6.362 5.150 1.00 84.19 106 ASN A O 1
ATOM 791 N N . ASN A 1 107 ? -17.185 6.055 2.920 1.00 85.88 107 ASN A N 1
ATOM 792 C CA . ASN A 1 107 ? -15.740 5.811 2.795 1.00 85.88 107 ASN A CA 1
ATOM 793 C C . ASN A 1 107 ? -14.883 7.076 3.011 1.00 85.88 107 ASN A C 1
ATOM 795 O O . ASN A 1 107 ? -13.677 7.060 2.775 1.00 85.88 107 ASN A O 1
ATOM 799 N N . GLY A 1 108 ? -15.497 8.167 3.472 1.00 85.62 108 GLY A N 1
ATOM 800 C CA . GLY A 1 108 ? -14.829 9.418 3.793 1.00 85.62 108 GLY A CA 1
ATOM 801 C C . GLY A 1 108 ? -14.562 10.291 2.570 1.00 85.62 108 GLY A C 1
ATOM 802 O O . GLY A 1 108 ? -15.047 10.050 1.465 1.00 85.62 108 GLY A O 1
ATOM 803 N N . ALA A 1 109 ? -13.812 11.367 2.799 1.00 88.12 109 ALA A N 1
ATOM 804 C CA . ALA A 1 109 ? -13.355 12.255 1.739 1.00 88.12 109 ALA A CA 1
ATOM 805 C C . ALA A 1 109 ? -12.171 11.644 0.971 1.00 88.12 109 ALA A C 1
ATOM 807 O O . ALA A 1 109 ? -11.496 10.738 1.459 1.00 88.12 109 ALA A O 1
ATOM 808 N N . ALA A 1 110 ? -11.887 12.187 -0.216 1.00 86.31 110 ALA A N 1
ATOM 809 C CA . ALA A 1 110 ? -10.679 11.843 -0.956 1.00 86.31 110 ALA A CA 1
ATOM 810 C C . ALA A 1 110 ? -9.426 12.086 -0.095 1.00 86.31 110 ALA A C 1
ATOM 812 O O . ALA A 1 110 ? -9.296 13.122 0.562 1.00 86.31 110 ALA A O 1
ATOM 813 N N . ILE A 1 111 ? -8.511 11.120 -0.104 1.00 88.19 111 ILE A N 1
ATOM 814 C CA . ILE A 1 111 ? -7.304 11.135 0.723 1.00 88.19 111 ILE A CA 1
ATOM 815 C C . ILE A 1 111 ? -6.315 12.178 0.186 1.00 88.19 111 ILE A C 1
ATOM 817 O O . ILE A 1 111 ? -6.005 12.200 -1.003 1.00 88.19 111 ILE A O 1
ATOM 821 N N . SER A 1 112 ? -5.808 13.042 1.069 1.00 91.94 112 SER A N 1
ATOM 822 C CA . SER A 1 112 ? -4.769 14.025 0.733 1.00 91.94 112 SER A CA 1
ATOM 823 C C . SER A 1 112 ? -3.355 13.457 0.909 1.00 91.94 112 SER A C 1
ATOM 825 O O . SER A 1 112 ? -3.155 12.480 1.634 1.00 91.94 112 SER A O 1
ATOM 827 N N . SER A 1 113 ? -2.342 14.118 0.337 1.00 91.06 113 SER A N 1
ATOM 828 C CA . SER A 1 113 ? -0.932 13.762 0.574 1.00 91.06 113 SER A CA 1
ATOM 829 C C . SER A 1 113 ? -0.565 13.812 2.057 1.00 91.06 113 SER A C 1
ATOM 831 O O . SER A 1 113 ? 0.148 12.938 2.536 1.00 91.06 113 SER A O 1
ATOM 833 N N . ALA A 1 114 ? -1.106 14.768 2.820 1.00 93.50 114 ALA A N 1
ATOM 834 C CA . ALA A 1 114 ? -0.879 14.858 4.262 1.00 93.50 114 ALA A CA 1
ATOM 835 C C . ALA A 1 114 ? -1.422 13.630 5.014 1.00 93.50 114 ALA A C 1
ATOM 837 O O . ALA A 1 114 ? -0.794 13.159 5.960 1.00 93.50 114 ALA A O 1
ATOM 838 N N . ASN A 1 115 ? -2.559 13.077 4.579 1.00 93.50 115 ASN A N 1
ATOM 839 C CA . ASN A 1 115 ? -3.101 11.853 5.169 1.00 93.50 115 ASN A CA 1
ATOM 840 C C . ASN A 1 115 ? -2.235 10.630 4.836 1.00 93.50 115 ASN A C 1
ATOM 842 O O . ASN A 1 115 ? -1.983 9.818 5.724 1.00 93.50 115 ASN A O 1
ATOM 846 N N . LEU A 1 116 ? -1.740 10.520 3.598 1.00 92.94 116 LEU A N 1
ATOM 847 C CA . LEU A 1 116 ? -0.812 9.450 3.211 1.00 92.94 116 LEU A CA 1
ATOM 848 C C . LEU A 1 116 ? 0.499 9.530 4.002 1.00 92.94 116 LEU A C 1
ATOM 850 O O . LEU A 1 116 ? 0.956 8.529 4.549 1.00 92.94 116 LEU A O 1
ATOM 854 N N . GLN A 1 117 ? 1.075 10.728 4.124 1.00 94.50 117 GLN A N 1
ATOM 855 C CA . GLN A 1 117 ? 2.291 10.963 4.905 1.00 94.50 117 GLN A CA 1
ATOM 856 C C . GLN A 1 117 ? 2.090 10.631 6.386 1.00 94.50 117 GLN A C 1
ATOM 858 O O . GLN A 1 117 ? 2.948 9.986 6.978 1.00 94.50 117 GLN A O 1
ATOM 863 N N . ALA A 1 118 ? 0.946 10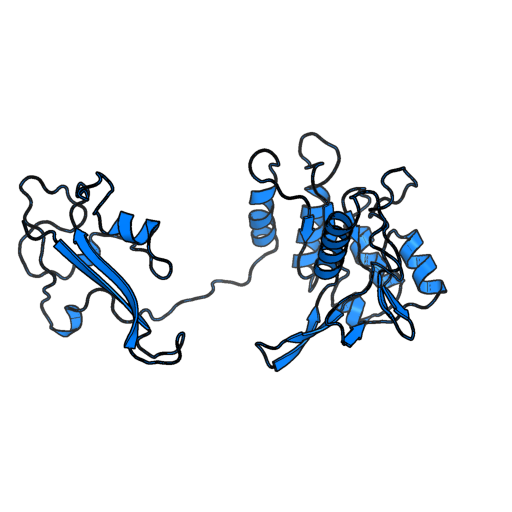.997 6.974 1.00 94.69 118 ALA A N 1
ATOM 864 C CA . ALA A 1 118 ? 0.615 10.621 8.348 1.00 94.69 118 ALA A CA 1
ATOM 865 C C . ALA A 1 118 ? 0.515 9.095 8.531 1.00 94.69 118 ALA A C 1
ATOM 867 O O . ALA A 1 118 ? 0.930 8.581 9.566 1.00 94.69 118 ALA A O 1
ATOM 868 N N . GLY A 1 119 ? 0.024 8.369 7.521 1.00 93.62 119 GLY A N 1
ATOM 869 C CA . GLY A 1 119 ? 0.038 6.905 7.509 1.00 93.62 119 GLY A CA 1
ATOM 870 C C . GLY A 1 119 ? 1.459 6.337 7.495 1.00 93.62 119 GLY A C 1
ATOM 871 O O . GLY A 1 119 ? 1.796 5.495 8.324 1.00 93.62 119 GLY A O 1
ATOM 872 N N . TYR A 1 120 ? 2.325 6.840 6.610 1.00 94.31 120 TYR A N 1
ATOM 873 C CA . TYR A 1 120 ? 3.729 6.414 6.561 1.00 94.31 120 TYR A CA 1
ATOM 874 C C . TYR A 1 120 ? 4.535 6.819 7.803 1.00 94.31 120 TYR A C 1
ATOM 876 O O . TYR A 1 120 ? 5.462 6.106 8.181 1.00 94.31 120 TYR A O 1
ATOM 884 N N . ALA A 1 121 ? 4.160 7.907 8.481 1.00 93.56 121 ALA A N 1
ATOM 885 C CA . ALA A 1 121 ? 4.805 8.354 9.713 1.00 93.56 121 ALA A CA 1
ATOM 886 C C . ALA A 1 121 ? 4.713 7.323 10.851 1.00 93.56 121 ALA A C 1
ATOM 888 O O . ALA A 1 121 ? 5.573 7.309 11.729 1.00 93.56 121 ALA A O 1
ATOM 889 N N . LEU A 1 122 ? 3.727 6.418 10.818 1.00 93.44 122 LEU A N 1
ATOM 890 C CA . LEU A 1 122 ? 3.626 5.307 11.773 1.00 93.44 122 LEU A CA 1
ATOM 891 C C . LEU A 1 122 ? 4.811 4.332 11.677 1.00 93.44 122 LEU A C 1
ATOM 893 O O . LEU A 1 122 ? 5.114 3.640 12.644 1.00 93.44 122 LEU A O 1
ATOM 897 N N . TYR A 1 123 ? 5.501 4.310 10.535 1.00 92.00 123 TYR A N 1
ATOM 898 C CA . TYR A 1 123 ? 6.680 3.483 10.279 1.00 92.00 123 TYR A CA 1
ATOM 899 C C . TYR A 1 123 ? 7.989 4.266 10.433 1.00 92.00 123 TYR A C 1
ATOM 901 O O . TYR A 1 123 ? 9.051 3.725 10.151 1.00 92.00 123 TYR A O 1
ATOM 909 N N . ALA A 1 124 ? 7.951 5.531 10.865 1.00 90.69 124 ALA A N 1
ATOM 910 C CA . ALA A 1 124 ? 9.130 6.396 10.914 1.00 90.69 124 ALA A CA 1
ATOM 911 C C . ALA A 1 124 ? 10.188 5.963 11.941 1.00 90.69 124 ALA A C 1
ATOM 913 O O . ALA A 1 124 ? 11.346 6.351 11.816 1.00 90.69 124 ALA A O 1
ATOM 914 N N . THR A 1 125 ? 9.808 5.181 12.952 1.00 89.81 125 THR A N 1
ATOM 915 C CA . THR A 1 125 ? 10.688 4.812 14.067 1.00 89.81 125 THR A CA 1
ATOM 916 C C . THR A 1 125 ? 11.088 3.336 13.973 1.00 89.81 125 THR A C 1
ATOM 918 O O . THR A 1 125 ? 10.226 2.476 14.185 1.00 89.81 125 THR A O 1
ATOM 921 N N . PRO A 1 126 ? 12.364 3.023 13.681 1.00 89.69 126 PRO A N 1
ATOM 922 C CA . PRO A 1 126 ? 12.822 1.645 13.495 1.00 89.69 126 PRO A CA 1
ATOM 923 C C . PRO A 1 126 ? 12.762 0.822 14.792 1.00 89.69 126 PRO A C 1
ATOM 925 O O . PRO A 1 126 ? 12.564 -0.386 14.751 1.00 89.69 126 PRO A O 1
ATOM 928 N N . GLU A 1 127 ? 12.833 1.461 15.966 1.00 88.25 127 GLU A N 1
ATOM 929 C CA . GLU A 1 127 ? 12.700 0.775 17.259 1.00 88.25 127 GLU A CA 1
ATOM 930 C C . GLU A 1 127 ? 11.264 0.325 17.569 1.00 88.25 127 GLU A C 1
ATOM 932 O O . GLU A 1 127 ? 11.061 -0.516 18.445 1.00 88.25 127 GLU A O 1
ATOM 937 N N . ILE A 1 128 ? 10.263 0.905 16.895 1.00 90.62 128 ILE A N 1
ATOM 938 C CA . ILE A 1 128 ? 8.844 0.573 17.096 1.00 90.62 128 ILE A CA 1
ATOM 939 C C . ILE A 1 128 ? 8.379 -0.431 16.043 1.00 90.62 128 ILE A C 1
ATOM 941 O O . ILE A 1 128 ? 7.634 -1.356 16.370 1.00 90.62 128 ILE A O 1
ATOM 945 N N . VAL A 1 129 ? 8.788 -0.239 14.784 1.00 92.19 129 VAL A N 1
ATOM 946 C CA . VAL A 1 129 ? 8.332 -1.065 13.665 1.00 92.19 129 VAL A CA 1
ATOM 947 C C . VAL A 1 129 ? 9.508 -1.510 12.803 1.00 92.19 129 VAL A C 1
ATOM 949 O O . VAL A 1 129 ? 10.119 -0.705 12.096 1.00 92.19 129 VAL A O 1
ATOM 952 N N . ASP A 1 130 ? 9.740 -2.820 12.812 1.00 92.62 130 ASP A N 1
ATOM 953 C CA . ASP A 1 130 ? 10.707 -3.491 11.949 1.00 92.62 130 ASP A CA 1
ATOM 954 C C . ASP A 1 130 ? 10.119 -3.680 10.542 1.00 92.62 130 ASP A C 1
ATOM 956 O O . ASP A 1 130 ? 9.156 -4.427 10.341 1.00 92.62 130 ASP A O 1
ATOM 960 N N . VAL A 1 131 ? 10.665 -2.940 9.576 1.00 93.12 131 VAL A N 1
ATOM 961 C CA . VAL A 1 131 ? 10.348 -3.055 8.146 1.00 93.12 131 VAL A CA 1
ATOM 962 C C . VAL A 1 131 ? 11.601 -2.763 7.338 1.00 93.12 131 VAL A C 1
ATOM 964 O O . VAL A 1 131 ? 12.269 -1.769 7.596 1.00 93.12 131 VAL A O 1
ATOM 967 N N . ASN A 1 132 ? 11.868 -3.577 6.317 1.00 92.38 132 ASN A N 1
ATOM 968 C CA . ASN A 1 132 ? 13.048 -3.433 5.455 1.00 92.38 132 ASN A CA 1
ATOM 969 C C . ASN A 1 132 ? 12.725 -2.748 4.118 1.00 92.38 132 ASN A C 1
ATOM 971 O O . ASN A 1 132 ? 13.578 -2.092 3.526 1.00 92.38 132 ASN A O 1
ATOM 975 N N . LEU A 1 133 ? 11.498 -2.909 3.610 1.00 94.75 133 LEU A N 1
ATOM 976 C CA . LEU A 1 133 ? 11.092 -2.432 2.286 1.00 94.75 133 LEU A CA 1
ATOM 977 C C . LEU A 1 133 ? 9.809 -1.608 2.403 1.00 94.75 133 LEU A C 1
ATOM 979 O O . LEU A 1 133 ? 8.786 -2.095 2.883 1.00 94.75 133 LEU A O 1
ATOM 983 N N . ILE A 1 134 ? 9.854 -0.367 1.924 1.00 95.62 134 ILE A N 1
ATOM 984 C CA . ILE A 1 134 ? 8.726 0.565 1.922 1.00 95.62 134 ILE A CA 1
ATOM 985 C C . ILE A 1 134 ? 8.333 0.845 0.469 1.00 95.62 134 ILE A C 1
ATOM 987 O O . ILE A 1 134 ? 9.113 1.374 -0.321 1.00 95.62 134 ILE A O 1
ATOM 991 N N . ILE A 1 135 ? 7.104 0.493 0.103 1.00 96.31 135 ILE A N 1
ATOM 992 C CA . ILE A 1 135 ? 6.577 0.664 -1.257 1.00 96.31 135 ILE A CA 1
ATOM 993 C C . ILE A 1 135 ? 5.776 1.963 -1.298 1.00 96.31 135 ILE A C 1
ATOM 995 O O . ILE A 1 135 ? 4.755 2.059 -0.631 1.00 96.31 135 ILE A O 1
ATOM 999 N N . GLY A 1 136 ? 6.207 2.951 -2.088 1.00 90.88 136 GLY A N 1
ATOM 1000 C CA . GLY A 1 136 ? 5.669 4.312 -1.980 1.00 90.88 136 GLY A CA 1
ATOM 1001 C C . GLY A 1 136 ? 4.273 4.583 -2.547 1.00 90.88 136 GLY A C 1
ATOM 1002 O O . GLY A 1 136 ? 3.753 5.672 -2.324 1.00 90.88 136 GLY A O 1
ATOM 1003 N N . GLY A 1 137 ? 3.632 3.618 -3.216 1.00 75.31 137 GLY A N 1
ATOM 1004 C CA . GLY A 1 137 ? 2.252 3.772 -3.711 1.00 75.31 137 GLY A CA 1
ATOM 1005 C C . GLY A 1 137 ? 2.068 4.893 -4.750 1.00 75.31 137 GLY A C 1
ATOM 1006 O O . GLY A 1 137 ? 3.037 5.534 -5.142 1.00 75.31 137 GLY A O 1
ATOM 1007 N N . PRO A 1 138 ? 0.876 5.034 -5.352 1.00 73.38 138 PRO A N 1
ATOM 1008 C CA . PRO A 1 138 ? 0.735 4.590 -6.732 1.00 73.38 138 PRO A CA 1
ATOM 1009 C C . PRO A 1 138 ? 1.252 5.545 -7.812 1.00 73.38 138 PRO A C 1
ATOM 1011 O O . PRO A 1 138 ? 1.124 5.207 -8.977 1.00 73.38 138 PRO A O 1
ATOM 1014 N N . GLY A 1 139 ? 1.887 6.673 -7.487 1.00 84.44 139 GLY A N 1
ATOM 1015 C CA . GLY A 1 139 ? 2.482 7.576 -8.482 1.00 84.44 139 GLY A CA 1
ATOM 1016 C C . GLY A 1 139 ? 1.482 8.081 -9.533 1.00 84.44 139 GLY A C 1
ATOM 1017 O O . GLY A 1 139 ? 1.862 8.356 -10.667 1.00 84.44 139 GLY A O 1
ATOM 1018 N N . VAL A 1 140 ? 0.188 8.149 -9.221 1.00 87.81 140 VAL A N 1
ATOM 1019 C CA . VAL A 1 140 ? -0.860 8.525 -10.177 1.00 87.81 140 VAL A CA 1
ATOM 1020 C C . VAL A 1 140 ? -0.799 10.020 -10.469 1.00 87.81 140 VAL A C 1
ATOM 1022 O O . VAL A 1 140 ? -0.952 10.427 -11.622 1.00 87.81 140 VAL A O 1
ATOM 1025 N N . ASP A 1 141 ? -0.548 10.831 -9.443 1.00 84.56 141 ASP A N 1
ATOM 1026 C CA . ASP A 1 141 ? -0.618 12.285 -9.536 1.00 84.56 141 ASP A CA 1
ATOM 1027 C C . ASP A 1 141 ? 0.418 13.019 -8.649 1.00 84.56 141 ASP A C 1
ATOM 1029 O O . ASP A 1 141 ? 1.395 12.460 -8.134 1.00 84.56 141 ASP A O 1
ATOM 1033 N N . ALA A 1 142 ? 0.224 14.332 -8.506 1.00 85.44 142 ALA A N 1
ATOM 1034 C CA . ALA A 1 142 ? 1.069 15.187 -7.682 1.00 85.44 142 ALA A CA 1
ATOM 1035 C C . ALA A 1 142 ? 0.959 14.887 -6.171 1.00 85.44 142 ALA A C 1
ATOM 1037 O O . ALA A 1 142 ? 1.931 15.108 -5.446 1.00 85.44 142 ALA A O 1
ATOM 1038 N N . THR A 1 143 ? -0.177 14.365 -5.695 1.00 87.19 143 THR A N 1
ATOM 1039 C CA . THR A 1 143 ? -0.369 13.936 -4.300 1.00 87.19 143 THR A CA 1
ATOM 1040 C C . THR A 1 143 ? 0.532 12.741 -3.984 1.00 87.19 143 THR A C 1
ATOM 1042 O O . THR A 1 143 ? 1.217 12.739 -2.954 1.00 87.19 143 THR A O 1
ATOM 1045 N N . ASP A 1 144 ? 0.633 11.777 -4.901 1.00 90.12 144 ASP A N 1
ATOM 1046 C CA . ASP A 1 144 ? 1.564 10.650 -4.762 1.00 90.12 144 ASP A CA 1
ATOM 1047 C C . ASP A 1 144 ? 3.026 11.098 -4.884 1.00 90.12 144 ASP A C 1
ATOM 1049 O O . ASP A 1 144 ? 3.890 10.644 -4.133 1.00 90.12 144 ASP A O 1
ATOM 1053 N N . THR A 1 145 ? 3.313 12.055 -5.771 1.00 91.69 145 THR A N 1
ATOM 1054 C CA . THR A 1 145 ? 4.665 12.624 -5.900 1.00 91.69 145 THR A CA 1
ATOM 1055 C C . THR A 1 145 ? 5.109 13.304 -4.600 1.00 91.69 145 THR A C 1
ATOM 1057 O O . THR A 1 145 ? 6.223 13.071 -4.134 1.00 91.69 145 THR A O 1
ATOM 1060 N N . ALA A 1 146 ? 4.235 14.087 -3.961 1.00 92.75 146 ALA A N 1
ATOM 1061 C CA . ALA A 1 146 ? 4.517 14.704 -2.663 1.00 92.75 146 ALA A CA 1
ATOM 1062 C C . ALA A 1 146 ? 4.733 13.660 -1.551 1.00 92.75 146 ALA A C 1
ATOM 1064 O O . ALA A 1 146 ? 5.571 13.850 -0.669 1.00 92.75 146 ALA A O 1
ATOM 1065 N N . THR A 1 147 ? 4.008 12.541 -1.600 1.00 93.88 147 THR A N 1
ATOM 1066 C CA . THR A 1 147 ? 4.208 11.408 -0.683 1.00 93.88 147 THR A CA 1
ATOM 1067 C C . THR A 1 147 ? 5.558 10.725 -0.923 1.00 93.88 147 THR A C 1
ATOM 1069 O O . THR A 1 147 ? 6.278 10.447 0.032 1.00 93.88 147 THR A O 1
ATOM 1072 N N . GLY A 1 148 ? 5.966 10.545 -2.182 1.00 94.12 148 GLY A N 1
ATOM 1073 C CA . GLY A 1 148 ? 7.287 10.019 -2.539 1.00 94.12 148 GLY A CA 1
ATOM 1074 C C . GLY A 1 148 ? 8.446 10.894 -2.046 1.00 94.12 148 GLY A C 1
ATOM 1075 O O . GLY A 1 148 ? 9.441 10.362 -1.563 1.00 94.12 148 GLY A O 1
ATOM 1076 N N . VAL A 1 149 ? 8.301 12.227 -2.077 1.00 93.75 149 VAL A N 1
ATOM 1077 C CA . VAL A 1 149 ? 9.289 13.159 -1.491 1.00 93.75 149 VAL A CA 1
ATOM 1078 C C . VAL A 1 149 ? 9.412 12.957 0.018 1.00 93.75 149 VAL A C 1
ATOM 1080 O O . VAL A 1 149 ? 10.524 12.889 0.538 1.00 93.75 149 VAL A O 1
ATOM 1083 N N . TYR A 1 150 ? 8.285 12.825 0.722 1.00 94.31 150 TYR A N 1
ATOM 1084 C CA . TYR A 1 150 ? 8.290 12.534 2.156 1.00 94.31 150 TYR A CA 1
ATOM 1085 C C . TYR A 1 150 ? 8.996 11.206 2.458 1.00 94.31 150 TYR A C 1
ATOM 1087 O O . TYR A 1 150 ? 9.879 11.162 3.310 1.00 94.31 150 TYR A O 1
ATOM 1095 N N . LEU A 1 151 ? 8.673 10.145 1.715 1.00 94.56 151 LEU A N 1
ATOM 1096 C CA . LEU A 1 151 ? 9.300 8.831 1.874 1.00 94.56 151 LEU A CA 1
ATOM 1097 C C . LEU A 1 151 ? 10.802 8.855 1.588 1.00 94.56 151 LEU A C 1
ATOM 1099 O O . LEU A 1 151 ? 11.576 8.263 2.332 1.00 94.56 151 LEU A O 1
ATOM 1103 N N . ALA A 1 152 ? 11.230 9.580 0.554 1.00 93.38 152 ALA A N 1
ATOM 1104 C CA . ALA A 1 152 ? 12.645 9.763 0.257 1.00 93.38 152 ALA A CA 1
ATOM 1105 C C . ALA A 1 152 ? 13.393 10.506 1.378 1.00 93.38 152 ALA A C 1
ATOM 1107 O O . ALA A 1 152 ? 14.589 10.292 1.533 1.00 93.38 152 ALA A O 1
ATOM 1108 N N . GLY A 1 153 ? 12.715 11.360 2.153 1.00 92.50 153 GLY A N 1
ATOM 1109 C CA . GLY A 1 153 ? 13.271 11.994 3.355 1.00 92.50 153 GLY A CA 1
ATOM 1110 C C . GLY A 1 153 ? 13.168 11.139 4.624 1.00 92.50 153 GLY A C 1
ATOM 1111 O O . GLY A 1 153 ? 13.902 11.384 5.579 1.00 92.50 153 GLY A O 1
ATOM 1112 N N . LEU A 1 154 ? 12.277 10.143 4.638 1.00 92.50 154 LEU A N 1
ATOM 1113 C CA . LEU A 1 154 ? 12.082 9.222 5.759 1.00 92.50 154 LEU A CA 1
ATOM 1114 C C . LEU A 1 154 ? 13.260 8.255 5.914 1.00 92.50 154 LEU A C 1
ATOM 1116 O O . LEU A 1 154 ? 13.593 7.876 7.034 1.00 92.50 154 LEU A O 1
ATOM 1120 N N . VAL A 1 155 ? 13.883 7.862 4.799 1.00 93.44 155 VAL A N 1
ATOM 1121 C CA . VAL A 1 155 ? 15.036 6.952 4.771 1.00 93.44 155 VAL A CA 1
ATOM 1122 C C . VAL A 1 155 ? 16.326 7.688 4.436 1.00 93.44 155 VAL A C 1
ATOM 1124 O O . VAL A 1 155 ? 16.326 8.648 3.668 1.00 93.44 155 VAL A O 1
ATOM 1127 N N . GLY A 1 156 ? 17.455 7.254 4.988 1.00 89.00 156 GLY A N 1
ATOM 1128 C CA . GLY A 1 156 ? 18.726 7.934 4.764 1.00 89.00 156 GLY A CA 1
ATOM 1129 C C . GLY A 1 156 ? 19.740 7.734 5.879 1.00 89.00 156 GLY A C 1
ATOM 1130 O O . GLY A 1 156 ? 19.585 6.898 6.762 1.00 89.00 156 GLY A O 1
ATOM 1131 N N . GLN A 1 157 ? 20.792 8.551 5.843 1.00 78.06 157 GLN A N 1
ATOM 1132 C CA . GLN A 1 157 ? 21.747 8.670 6.944 1.00 78.06 157 GLN A CA 1
ATOM 1133 C C . GLN A 1 157 ? 21.433 9.937 7.744 1.00 78.06 157 GLN A C 1
ATOM 1135 O O . GLN A 1 157 ? 21.387 11.029 7.179 1.00 78.06 157 GLN A O 1
ATOM 1140 N N . GLY A 1 158 ? 21.233 9.811 9.054 1.00 70.81 158 GLY A N 1
ATOM 1141 C CA . GLY A 1 158 ? 20.970 10.943 9.943 1.00 70.81 158 GLY A CA 1
ATOM 1142 C C . GLY A 1 158 ? 20.152 10.534 11.162 1.00 70.81 158 GLY A C 1
ATOM 1143 O O . GLY A 1 158 ? 19.548 9.472 11.177 1.00 70.81 158 GLY A O 1
ATOM 1144 N N . SER A 1 159 ? 20.107 11.384 12.187 1.00 64.50 159 SER A N 1
ATOM 1145 C CA . SER A 1 159 ? 19.423 11.078 13.454 1.00 64.50 159 SER A CA 1
ATOM 1146 C C . SER A 1 159 ? 17.894 11.031 13.364 1.00 64.50 159 SER A C 1
ATOM 1148 O O . SER A 1 159 ? 17.248 10.605 14.313 1.00 64.50 159 SER A O 1
ATOM 1150 N N . SER A 1 160 ? 17.310 11.520 12.269 1.00 69.38 160 SER A N 1
ATOM 1151 C CA . SER A 1 160 ? 15.855 11.569 12.056 1.00 69.38 160 SER A CA 1
ATOM 1152 C C . SER A 1 160 ? 15.389 10.719 10.875 1.00 69.38 160 SER A C 1
ATOM 1154 O O . SER A 1 160 ? 14.193 10.668 10.613 1.00 69.38 160 SER A O 1
ATOM 1156 N N . ALA A 1 161 ? 16.324 10.092 10.159 1.00 83.25 161 ALA A N 1
ATOM 1157 C CA . ALA A 1 161 ? 16.037 9.231 9.025 1.00 83.25 161 ALA A CA 1
ATOM 1158 C C . ALA A 1 161 ? 16.276 7.778 9.426 1.00 83.25 161 ALA A C 1
ATOM 1160 O O . ALA A 1 161 ? 17.185 7.477 10.201 1.00 83.25 161 ALA A O 1
ATOM 1161 N N . ARG A 1 162 ? 15.482 6.874 8.865 1.00 90.62 162 ARG A N 1
ATOM 1162 C CA . ARG A 1 162 ? 15.684 5.444 9.041 1.00 90.62 162 ARG A CA 1
ATOM 1163 C C . ARG A 1 162 ? 16.761 4.949 8.085 1.00 90.62 162 ARG A C 1
ATOM 1165 O O . ARG A 1 162 ? 16.684 5.180 6.880 1.00 90.62 162 ARG A O 1
ATOM 1172 N N . ASN A 1 163 ? 17.751 4.252 8.617 1.00 91.12 163 ASN A N 1
ATOM 1173 C CA . ASN A 1 163 ? 18.858 3.671 7.856 1.00 91.12 163 ASN A CA 1
ATOM 1174 C C . ASN A 1 163 ? 18.736 2.144 7.691 1.00 91.12 163 ASN A C 1
ATOM 1176 O O . ASN A 1 163 ? 19.673 1.505 7.222 1.00 91.12 163 ASN A O 1
ATOM 1180 N N . ASP A 1 164 ? 17.605 1.564 8.085 1.00 91.69 164 ASP A N 1
ATOM 1181 C CA . ASP A 1 164 ? 17.320 0.125 8.102 1.00 91.69 164 ASP A CA 1
ATOM 1182 C C . ASP A 1 164 ? 16.312 -0.309 7.020 1.00 91.69 164 ASP A C 1
ATOM 1184 O O . ASP A 1 164 ? 15.960 -1.483 6.942 1.00 91.69 164 ASP A O 1
ATOM 1188 N N . ALA A 1 165 ? 15.853 0.619 6.172 1.00 92.81 165 ALA A N 1
ATOM 1189 C CA . ALA A 1 165 ? 14.904 0.333 5.103 1.00 92.81 165 ALA A CA 1
ATOM 1190 C C . ALA A 1 165 ? 15.221 1.030 3.788 1.00 92.81 165 ALA A C 1
ATOM 1192 O O . ALA A 1 165 ? 15.830 2.100 3.748 1.00 92.81 165 ALA A O 1
ATOM 1193 N N . MET A 1 166 ? 14.710 0.436 2.712 1.00 93.19 166 MET A N 1
ATOM 1194 C CA . MET A 1 166 ? 14.732 1.002 1.372 1.00 93.19 166 MET A CA 1
ATOM 1195 C C . MET A 1 166 ? 13.330 1.393 0.909 1.00 93.19 166 MET A C 1
ATOM 1197 O O . MET A 1 166 ? 12.355 0.679 1.142 1.00 93.19 166 MET A O 1
ATOM 1201 N N . VAL A 1 167 ? 13.239 2.521 0.210 1.00 96.12 167 VAL A N 1
ATOM 1202 C CA . VAL A 1 167 ? 12.003 3.041 -0.377 1.00 96.12 167 VAL A CA 1
ATOM 1203 C C . VAL A 1 167 ? 11.999 2.786 -1.880 1.00 96.12 167 VAL A C 1
ATOM 1205 O O . VAL A 1 167 ? 12.941 3.149 -2.579 1.00 96.12 167 VAL A O 1
ATOM 1208 N N . PHE A 1 168 ? 10.907 2.226 -2.393 1.00 96.44 168 PHE A N 1
ATOM 1209 C CA . PHE A 1 168 ? 10.714 1.949 -3.817 1.00 96.44 168 PHE A CA 1
ATOM 1210 C C . PHE A 1 168 ? 9.666 2.897 -4.399 1.00 96.44 168 PHE A C 1
ATOM 1212 O O . PHE A 1 168 ? 8.509 2.924 -3.957 1.00 96.44 168 PHE A O 1
ATOM 1219 N N . LEU A 1 169 ? 10.070 3.667 -5.409 1.00 95.75 169 LEU A N 1
ATOM 1220 C CA . LEU A 1 169 ? 9.253 4.673 -6.081 1.00 95.75 169 LEU A CA 1
ATOM 1221 C C . LEU A 1 169 ? 9.202 4.406 -7.582 1.00 95.75 169 LEU A C 1
ATOM 1223 O O . LEU A 1 169 ? 10.136 3.882 -8.183 1.00 95.75 169 LEU A O 1
ATOM 1227 N N . SER A 1 170 ? 8.097 4.810 -8.190 1.00 94.69 170 SER A N 1
ATOM 1228 C CA . SER A 1 170 ? 7.848 4.685 -9.621 1.00 94.69 170 SER A CA 1
ATOM 1229 C C . SER A 1 170 ? 7.579 6.065 -10.236 1.00 94.69 170 SER A C 1
ATOM 1231 O O . SER A 1 170 ? 7.207 6.993 -9.515 1.00 94.69 170 SER A O 1
ATOM 1233 N N . PRO A 1 171 ? 7.771 6.230 -11.557 1.00 93.75 171 PRO A N 1
ATOM 1234 C CA . PRO A 1 171 ? 7.488 7.485 -12.249 1.00 93.75 171 PRO A CA 1
ATOM 1235 C C . PRO A 1 171 ? 5.984 7.738 -12.272 1.00 93.75 171 PRO A C 1
ATOM 1237 O O . PRO A 1 171 ? 5.201 6.815 -12.027 1.00 93.75 171 PRO A O 1
ATOM 1240 N N . THR A 1 172 ? 5.562 8.959 -12.606 1.00 94.25 172 THR A N 1
ATOM 1241 C CA . THR A 1 172 ? 4.122 9.227 -12.653 1.00 94.25 172 THR A CA 1
ATOM 1242 C C . THR A 1 172 ? 3.420 8.402 -13.739 1.00 94.25 172 THR A C 1
ATOM 1244 O O . THR A 1 172 ? 4.009 8.094 -14.784 1.00 94.25 172 THR A O 1
ATOM 1247 N N . LEU A 1 173 ? 2.145 8.058 -13.525 1.00 94.38 173 LEU A N 1
ATOM 1248 C CA . LEU A 1 173 ? 1.344 7.310 -14.503 1.00 94.38 173 LEU A CA 1
ATOM 1249 C C . LEU A 1 173 ? 1.343 8.007 -15.869 1.00 94.38 173 LEU A C 1
ATOM 1251 O O . LEU A 1 173 ? 1.519 7.356 -16.901 1.00 94.38 173 LEU A O 1
ATOM 1255 N N . THR A 1 174 ? 1.169 9.330 -15.878 1.00 94.56 174 THR A N 1
ATOM 1256 C CA . THR A 1 174 ? 1.147 10.146 -17.099 1.00 94.56 174 THR A CA 1
ATOM 1257 C C . THR A 1 174 ? 2.475 10.072 -17.842 1.00 94.56 174 THR A C 1
ATOM 1259 O O . THR A 1 174 ? 2.486 9.819 -19.050 1.00 94.56 174 THR A O 1
ATOM 1262 N N . ASP A 1 175 ? 3.601 10.199 -17.136 1.00 93.44 175 ASP A N 1
ATOM 1263 C CA . ASP A 1 175 ? 4.918 10.090 -17.762 1.00 93.44 175 ASP A CA 1
ATOM 1264 C C . ASP A 1 175 ? 5.100 8.712 -18.411 1.00 93.44 175 ASP A C 1
ATOM 1266 O O . ASP A 1 175 ? 5.585 8.612 -19.541 1.00 93.44 175 ASP A O 1
ATOM 1270 N N . ALA A 1 176 ? 4.662 7.647 -17.732 1.00 93.25 176 ALA A N 1
ATOM 1271 C CA . ALA A 1 176 ? 4.903 6.268 -18.150 1.00 93.25 176 ALA A CA 1
ATOM 1272 C C . ALA A 1 176 ? 3.922 5.745 -19.206 1.00 93.25 176 ALA A C 1
ATOM 1274 O O . ALA A 1 176 ? 4.250 4.790 -19.917 1.00 93.25 176 ALA A O 1
ATOM 1275 N N . THR A 1 177 ? 2.722 6.325 -19.307 1.00 93.69 177 THR A N 1
ATOM 1276 C CA . THR A 1 177 ? 1.645 5.824 -20.180 1.00 93.69 177 THR A CA 1
ATOM 1277 C C . THR A 1 177 ? 1.215 6.793 -21.274 1.00 93.69 177 THR A C 1
ATOM 1279 O O . THR A 1 177 ? 0.676 6.331 -22.281 1.00 93.69 177 THR A O 1
ATOM 1282 N N . VAL A 1 178 ? 1.493 8.091 -21.131 1.00 94.50 178 VAL A N 1
ATOM 1283 C CA . VAL A 1 178 ? 1.153 9.122 -22.122 1.00 94.50 178 VAL A CA 1
ATOM 1284 C C . VAL A 1 178 ? 2.419 9.665 -22.778 1.00 94.50 178 VAL A C 1
ATOM 1286 O O . VAL A 1 178 ? 2.552 9.559 -23.995 1.00 94.50 178 VAL A O 1
ATOM 1289 N N . THR A 1 179 ? 3.372 10.179 -21.991 1.00 95.12 179 THR A N 1
ATOM 1290 C CA . THR A 1 179 ? 4.577 10.843 -22.524 1.00 95.12 179 THR A CA 1
ATOM 1291 C C . THR A 1 179 ? 5.595 9.852 -23.092 1.00 95.12 179 THR A C 1
ATOM 1293 O O . THR A 1 179 ? 6.081 10.045 -24.203 1.00 95.12 179 THR A O 1
ATOM 1296 N N . LYS A 1 180 ? 5.905 8.778 -22.350 1.00 93.19 180 LYS A N 1
ATOM 1297 C CA . LYS A 1 180 ? 6.734 7.634 -22.780 1.00 93.19 180 LYS A CA 1
ATOM 1298 C C . LYS A 1 180 ? 8.112 8.000 -23.351 1.00 93.19 180 LYS A C 1
ATOM 1300 O O . LYS A 1 180 ? 8.520 7.474 -24.384 1.00 93.19 180 LYS A O 1
ATOM 1305 N N . THR A 1 181 ? 8.838 8.891 -22.680 1.00 95.06 181 THR A N 1
ATOM 1306 C CA . THR A 1 181 ? 10.225 9.232 -23.041 1.00 95.06 181 THR A CA 1
ATOM 1307 C C . THR A 1 181 ? 11.171 8.997 -21.870 1.00 95.06 181 THR A C 1
ATOM 1309 O O . THR A 1 181 ? 10.761 9.089 -20.711 1.00 95.06 181 THR A O 1
ATOM 1312 N N . ALA A 1 182 ? 12.457 8.765 -22.159 1.00 93.62 182 ALA A N 1
ATOM 1313 C CA . ALA A 1 182 ? 13.484 8.666 -21.121 1.00 93.62 182 ALA A CA 1
ATOM 1314 C C . ALA A 1 182 ? 13.514 9.913 -20.223 1.00 93.62 182 ALA A C 1
ATOM 1316 O O . ALA A 1 182 ? 13.585 9.787 -19.006 1.00 93.62 182 ALA A O 1
ATOM 1317 N N . ALA A 1 183 ? 13.385 11.109 -20.809 1.00 93.69 183 ALA A N 1
ATOM 1318 C CA . ALA A 1 183 ? 13.347 12.361 -20.057 1.00 93.69 183 ALA A CA 1
ATOM 1319 C C . ALA A 1 183 ? 12.184 12.390 -19.051 1.00 93.69 183 ALA A C 1
ATOM 1321 O O . ALA A 1 183 ? 12.408 12.687 -17.878 1.00 93.69 183 ALA A O 1
ATOM 1322 N N . ALA A 1 184 ? 10.978 11.992 -19.473 1.00 93.00 184 ALA A N 1
ATOM 1323 C CA . ALA A 1 184 ? 9.807 11.938 -18.598 1.00 93.00 184 ALA A CA 1
ATOM 1324 C C . ALA A 1 184 ? 9.997 10.963 -17.421 1.00 93.00 184 ALA A C 1
ATOM 1326 O O . ALA A 1 184 ? 9.634 11.277 -16.293 1.00 93.00 184 ALA A O 1
ATOM 1327 N N . MET A 1 185 ? 10.654 9.815 -17.639 1.00 91.88 185 MET A N 1
ATOM 1328 C CA . MET A 1 185 ? 10.946 8.856 -16.556 1.00 91.88 185 MET A CA 1
ATOM 1329 C C . MET A 1 185 ? 11.915 9.404 -15.502 1.00 91.88 185 MET A C 1
ATOM 1331 O O . MET A 1 185 ? 11.938 8.925 -14.371 1.00 91.88 185 MET A O 1
ATOM 1335 N N . THR A 1 186 ? 12.707 10.417 -15.853 1.00 91.81 186 THR A N 1
ATOM 1336 C CA . THR A 1 186 ? 13.682 11.042 -14.944 1.00 91.81 186 THR A CA 1
ATOM 1337 C C . THR A 1 186 ? 13.143 12.282 -14.226 1.00 91.81 186 THR A C 1
ATOM 1339 O O . THR A 1 186 ? 13.747 12.735 -13.248 1.00 91.81 186 THR A O 1
ATOM 1342 N N . THR A 1 187 ? 11.997 12.821 -14.661 1.00 90.06 187 THR A N 1
ATOM 1343 C CA . THR A 1 187 ? 11.404 14.037 -14.089 1.00 90.06 187 THR A CA 1
ATOM 1344 C C . THR A 1 187 ? 11.067 13.845 -12.615 1.00 90.06 187 THR A C 1
ATOM 1346 O O . THR A 1 187 ? 11.576 14.586 -11.776 1.00 90.06 187 THR A O 1
ATOM 1349 N N . THR A 1 188 ? 10.296 12.808 -12.277 1.00 85.62 188 THR A N 1
ATOM 1350 C CA . THR A 1 188 ? 9.896 12.534 -10.887 1.00 85.62 188 THR A CA 1
ATOM 1351 C C . THR A 1 188 ? 11.102 12.222 -10.000 1.00 85.62 188 THR A C 1
ATOM 1353 O O . THR A 1 188 ? 11.189 12.699 -8.871 1.00 85.62 188 THR A O 1
ATOM 1356 N N . LYS A 1 189 ? 12.095 11.501 -10.540 1.00 91.12 189 LYS A N 1
ATOM 1357 C CA . LYS A 1 189 ? 13.350 11.217 -9.833 1.00 91.12 189 LYS A CA 1
ATOM 1358 C C . LYS A 1 189 ? 14.055 12.497 -9.398 1.00 91.12 189 LYS A C 1
ATOM 1360 O O . LYS A 1 189 ? 14.551 12.582 -8.279 1.00 91.12 189 LYS A O 1
ATOM 1365 N N . THR A 1 190 ? 14.101 13.495 -10.279 1.00 90.12 190 THR A N 1
ATOM 1366 C CA . THR A 1 190 ? 14.730 14.789 -9.980 1.00 90.12 190 THR A CA 1
ATOM 1367 C C . THR A 1 190 ? 14.054 15.472 -8.789 1.00 90.12 190 THR A C 1
ATOM 1369 O O . THR A 1 190 ? 14.741 16.067 -7.964 1.00 90.12 190 THR A O 1
ATOM 1372 N N . THR A 1 191 ? 12.733 15.328 -8.650 1.00 90.81 191 THR A N 1
ATOM 1373 C CA . THR A 1 191 ? 11.970 15.832 -7.499 1.00 90.81 191 THR A CA 1
ATOM 1374 C C . THR A 1 191 ? 12.317 15.106 -6.193 1.00 90.81 191 THR A C 1
ATOM 1376 O O . THR A 1 191 ? 12.350 15.746 -5.146 1.00 90.81 191 THR A O 1
ATOM 1379 N N . TYR A 1 192 ? 12.609 13.802 -6.236 1.00 89.88 192 TYR A N 1
ATOM 1380 C CA . TYR A 1 192 ? 12.994 13.015 -5.053 1.00 89.88 192 TYR A CA 1
ATOM 1381 C C . TYR A 1 192 ? 14.436 13.262 -4.585 1.00 89.88 192 TYR A C 1
ATOM 1383 O O . TYR A 1 192 ? 14.751 13.045 -3.417 1.00 89.88 192 TYR A O 1
ATOM 1391 N N . GLY A 1 193 ? 15.311 13.732 -5.475 1.00 90.12 193 GLY A N 1
ATOM 1392 C CA . GLY A 1 193 ? 16.707 14.027 -5.157 1.00 90.12 193 GLY A CA 1
ATOM 1393 C C . GLY A 1 193 ? 17.628 12.799 -5.176 1.00 90.12 193 GLY A C 1
ATOM 1394 O O . GLY A 1 193 ? 17.356 11.794 -5.834 1.00 90.12 193 GLY A O 1
ATOM 1395 N N . SER A 1 194 ? 18.780 12.916 -4.510 1.00 92.06 194 SER A N 1
ATOM 1396 C CA . SER A 1 194 ? 19.796 11.857 -4.413 1.00 92.06 194 SER A CA 1
ATOM 1397 C C . SER A 1 194 ? 19.701 11.175 -3.054 1.00 92.06 194 SER A C 1
ATOM 1399 O O . SER A 1 194 ? 19.842 11.845 -2.034 1.00 92.06 194 SER A O 1
ATOM 1401 N N . ASN A 1 195 ? 19.505 9.856 -3.038 1.00 92.06 195 ASN A N 1
ATOM 1402 C CA . ASN A 1 195 ? 19.458 9.067 -1.809 1.00 92.06 195 ASN A CA 1
ATOM 1403 C C . ASN A 1 195 ? 19.892 7.614 -2.081 1.00 92.06 195 ASN A C 1
ATOM 1405 O O . ASN A 1 195 ? 19.421 6.996 -3.035 1.00 92.06 195 ASN A O 1
ATOM 1409 N N . SER A 1 196 ? 20.774 7.067 -1.240 1.00 92.56 196 SER A N 1
ATOM 1410 C CA . SER A 1 196 ? 21.251 5.679 -1.323 1.00 92.56 196 SER A CA 1
ATOM 1411 C C . SER A 1 196 ? 20.240 4.635 -0.836 1.00 92.56 196 SER A C 1
ATOM 1413 O O . SER A 1 196 ? 20.461 3.451 -1.032 1.00 92.56 196 SER A O 1
ATOM 1415 N N . TYR A 1 197 ? 19.141 5.053 -0.210 1.00 94.00 197 TYR A N 1
ATOM 1416 C CA . TYR A 1 197 ? 18.089 4.170 0.308 1.00 94.00 197 TYR A CA 1
ATOM 1417 C C . TYR A 1 197 ? 16.819 4.207 -0.548 1.00 94.00 197 TYR A C 1
ATOM 1419 O O . TYR A 1 197 ? 15.821 3.584 -0.208 1.00 94.00 197 TYR A O 1
ATOM 1427 N N . VAL A 1 198 ? 16.825 4.952 -1.654 1.00 95.12 198 VAL A N 1
ATOM 1428 C CA . VAL A 1 198 ? 15.669 5.080 -2.546 1.00 95.12 198 VAL A CA 1
ATOM 1429 C C . VAL A 1 198 ? 15.977 4.388 -3.863 1.00 95.12 198 VAL A C 1
ATOM 1431 O O . VAL A 1 198 ? 17.048 4.577 -4.432 1.00 95.12 198 VAL A O 1
ATOM 1434 N N . VAL A 1 199 ? 15.023 3.622 -4.373 1.00 95.38 199 VAL A N 1
ATOM 1435 C CA . VAL A 1 199 ? 15.066 2.968 -5.680 1.00 95.38 199 VAL A CA 1
ATOM 1436 C C . VAL A 1 199 ? 14.002 3.600 -6.560 1.00 95.38 199 VAL A C 1
ATOM 1438 O O . VAL A 1 199 ? 12.850 3.729 -6.148 1.00 95.38 199 VAL A O 1
ATOM 1441 N N . MET A 1 200 ? 14.393 3.988 -7.773 1.00 94.62 200 MET A N 1
ATOM 1442 C CA . MET A 1 200 ? 13.485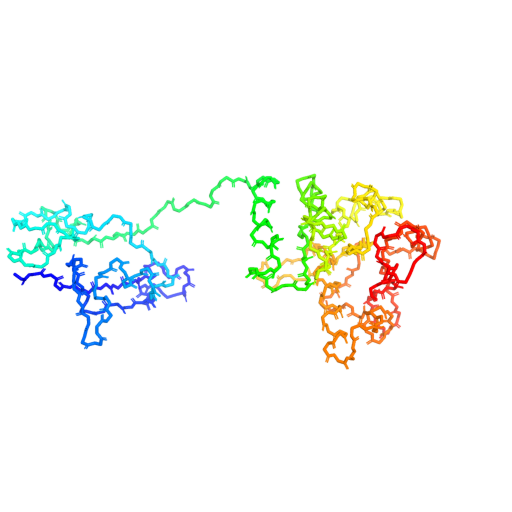 4.579 -8.749 1.00 94.62 200 MET A CA 1
ATOM 1443 C C . MET A 1 200 ? 13.306 3.655 -9.950 1.00 94.62 200 MET A C 1
ATOM 1445 O O . MET A 1 200 ? 14.267 3.344 -10.657 1.00 94.62 200 MET A O 1
ATOM 1449 N N . ASP A 1 201 ? 12.065 3.266 -10.209 1.00 94.94 201 ASP A N 1
ATOM 1450 C CA . ASP A 1 201 ? 11.687 2.475 -11.374 1.00 94.94 201 ASP A CA 1
ATOM 1451 C C . ASP A 1 201 ? 11.577 3.314 -12.643 1.00 94.94 201 ASP A C 1
ATOM 1453 O O . ASP A 1 201 ? 11.389 4.527 -12.612 1.00 94.94 201 ASP A O 1
ATOM 1457 N N . GLY A 1 202 ? 11.650 2.640 -13.787 1.00 93.56 202 GLY A N 1
ATOM 1458 C CA . GLY A 1 202 ? 11.610 3.270 -15.099 1.00 93.56 202 GLY A CA 1
ATOM 1459 C C . GLY A 1 202 ? 10.387 2.955 -15.955 1.00 93.56 202 GLY A C 1
ATOM 1460 O O . GLY A 1 202 ? 10.417 3.278 -17.137 1.00 93.56 202 GLY A O 1
ATOM 1461 N N . ALA A 1 203 ? 9.356 2.278 -15.441 1.00 94.50 203 ALA A N 1
ATOM 1462 C CA . ALA A 1 203 ? 8.167 1.915 -16.219 1.00 94.50 203 ALA A CA 1
ATOM 1463 C C . ALA A 1 203 ? 6.974 1.544 -15.325 1.00 94.50 203 ALA A C 1
ATOM 1465 O O . ALA A 1 203 ? 7.092 1.487 -14.103 1.00 94.50 203 ALA A O 1
ATOM 1466 N N . TRP A 1 204 ? 5.832 1.264 -15.957 1.00 95.69 204 TRP A N 1
ATOM 1467 C CA . TRP A 1 204 ? 4.644 0.697 -15.321 1.00 95.69 204 TRP A CA 1
ATOM 1468 C C . TRP A 1 204 ? 4.293 -0.665 -15.924 1.00 95.69 204 TRP A C 1
ATOM 1470 O O . TRP A 1 204 ? 4.528 -0.930 -17.109 1.00 95.69 204 TRP A O 1
ATOM 1480 N N . LYS A 1 205 ? 3.692 -1.523 -15.103 1.00 95.56 205 LYS A N 1
ATOM 1481 C CA . LYS A 1 205 ? 3.228 -2.865 -15.452 1.00 95.56 205 LYS A CA 1
ATOM 1482 C C . LYS A 1 205 ? 1.797 -2.824 -15.949 1.00 95.56 205 LYS A C 1
ATOM 1484 O O . LYS A 1 205 ? 0.923 -2.312 -15.262 1.00 95.56 205 LYS A O 1
ATOM 1489 N N . TYR A 1 206 ? 1.528 -3.433 -17.097 1.00 96.25 206 TYR A N 1
ATOM 1490 C CA . TYR A 1 206 ? 0.161 -3.731 -17.510 1.00 96.25 206 TYR A CA 1
ATOM 1491 C C . TYR A 1 206 ? -0.212 -5.150 -17.075 1.00 96.25 206 TYR A C 1
ATOM 1493 O O . TYR A 1 206 ? 0.435 -6.112 -17.504 1.00 96.25 206 TYR A O 1
ATOM 1501 N N . GLN A 1 207 ? -1.233 -5.282 -16.229 1.00 95.44 207 GLN A N 1
ATOM 1502 C CA . GLN A 1 207 ? -1.684 -6.568 -15.690 1.00 95.44 207 GLN A CA 1
ATOM 1503 C C . GLN A 1 207 ? -3.209 -6.695 -15.681 1.00 95.44 207 GLN A C 1
ATOM 1505 O O . GLN A 1 207 ? -3.937 -5.706 -15.769 1.00 95.44 207 GLN A O 1
ATOM 1510 N N . TYR A 1 208 ? -3.672 -7.938 -15.587 1.00 96.12 208 TYR A N 1
ATOM 1511 C CA . TYR A 1 208 ? -5.082 -8.283 -15.452 1.00 96.12 208 TYR A CA 1
ATOM 1512 C C . TYR A 1 208 ? -5.486 -8.320 -13.974 1.00 96.12 208 TYR A C 1
ATOM 1514 O O . TYR A 1 208 ? -4.852 -9.013 -13.176 1.00 96.12 208 TYR A O 1
ATOM 1522 N N . ASP A 1 209 ? -6.545 -7.594 -13.619 1.00 95.00 209 ASP A N 1
ATOM 1523 C CA . ASP A 1 209 ? -7.169 -7.655 -12.302 1.00 95.00 209 ASP A CA 1
ATOM 1524 C C . ASP A 1 209 ? -8.315 -8.672 -12.299 1.00 95.00 209 ASP A C 1
ATOM 1526 O O . ASP A 1 209 ? -9.374 -8.427 -12.875 1.00 95.00 209 ASP A O 1
ATOM 1530 N N . ARG A 1 210 ? -8.128 -9.795 -11.596 1.00 92.88 210 ARG A N 1
ATOM 1531 C CA . ARG A 1 210 ? -9.154 -10.843 -11.467 1.00 92.88 210 ARG A CA 1
ATOM 1532 C C . ARG A 1 210 ? -10.396 -10.420 -10.678 1.00 92.88 210 ARG A C 1
ATOM 1534 O O . ARG A 1 210 ? -11.399 -11.117 -10.762 1.00 92.88 210 ARG A O 1
ATOM 1541 N N . TYR A 1 211 ? -10.315 -9.365 -9.864 1.00 91.50 211 TYR A N 1
ATOM 1542 C CA . TYR A 1 211 ? -11.421 -8.929 -9.006 1.00 91.50 211 TYR A CA 1
ATOM 1543 C C . TYR A 1 211 ? -12.356 -7.969 -9.732 1.00 91.50 211 TYR A C 1
ATOM 1545 O O . TYR A 1 211 ? -13.560 -7.996 -9.505 1.00 91.50 211 TYR A O 1
ATOM 1553 N N . ARG A 1 212 ? -11.797 -7.129 -10.609 1.00 91.62 212 ARG A N 1
ATOM 1554 C CA . ARG A 1 212 ? -12.560 -6.164 -11.413 1.00 91.62 212 ARG A CA 1
ATOM 1555 C C . ARG A 1 212 ? -12.777 -6.602 -12.861 1.00 91.62 212 ARG A C 1
ATOM 1557 O O . ARG A 1 212 ? -13.475 -5.893 -13.570 1.00 91.62 212 ARG A O 1
ATOM 1564 N N . ASP A 1 213 ? -12.174 -7.715 -13.285 1.00 93.62 213 ASP A N 1
ATOM 1565 C CA . ASP A 1 213 ? -12.188 -8.215 -14.671 1.00 93.62 213 ASP A CA 1
ATOM 1566 C C . ASP A 1 213 ? -11.750 -7.145 -15.691 1.00 93.62 213 ASP A C 1
ATOM 1568 O O . ASP A 1 213 ? -12.367 -6.907 -16.727 1.00 93.62 213 ASP A O 1
ATOM 1572 N N . LEU A 1 214 ? -10.679 -6.418 -15.358 1.00 95.88 214 LEU A N 1
ATOM 1573 C CA . LEU A 1 214 ? -10.167 -5.322 -16.177 1.00 95.88 214 LEU A CA 1
ATOM 1574 C C . LEU A 1 214 ? -8.645 -5.347 -16.226 1.00 95.88 214 LEU A C 1
ATOM 1576 O O . LEU A 1 214 ? -7.960 -5.681 -15.258 1.00 95.88 214 LEU A O 1
ATOM 1580 N N . PHE A 1 215 ? -8.101 -4.927 -17.363 1.00 95.44 215 PHE A N 1
ATOM 1581 C CA . PHE A 1 215 ? -6.672 -4.694 -17.503 1.00 95.44 215 PHE A CA 1
ATOM 1582 C C . PHE A 1 215 ? -6.328 -3.261 -17.108 1.00 95.44 215 PHE A C 1
ATOM 1584 O O . PHE A 1 215 ? -6.951 -2.311 -17.589 1.00 95.44 215 PHE A O 1
ATOM 1591 N N . PHE A 1 216 ? -5.304 -3.091 -16.277 1.00 94.19 216 PHE A N 1
ATOM 1592 C CA . PHE A 1 216 ? -4.896 -1.779 -15.783 1.00 94.19 216 PHE A CA 1
ATOM 1593 C C . PHE A 1 216 ? -3.374 -1.651 -15.683 1.00 94.19 216 PHE A C 1
ATOM 1595 O O . PHE A 1 216 ? -2.640 -2.644 -15.710 1.00 94.19 216 PHE A O 1
ATOM 1602 N N . TYR A 1 217 ? -2.907 -0.406 -15.586 1.00 94.62 217 TYR A N 1
ATOM 1603 C CA . TYR A 1 217 ? -1.511 -0.101 -15.298 1.00 94.62 217 TYR A CA 1
ATOM 1604 C C . TYR A 1 217 ? -1.28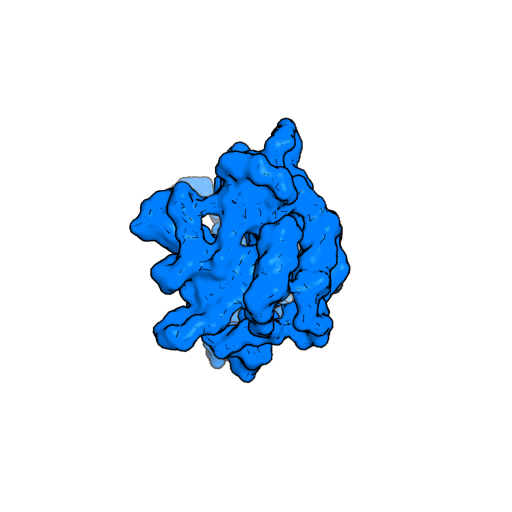6 -0.021 -13.787 1.00 94.62 217 TYR A C 1
ATOM 1606 O O . TYR A 1 217 ? -2.010 0.678 -13.084 1.00 94.62 217 TYR A O 1
ATOM 1614 N N . CYS A 1 218 ? -0.259 -0.714 -13.310 1.00 94.00 218 CYS A N 1
ATOM 1615 C CA . CYS A 1 218 ? 0.217 -0.721 -11.934 1.00 94.00 218 CYS A CA 1
ATOM 1616 C C . CYS A 1 218 ? 1.662 -0.199 -11.897 1.00 94.00 218 CYS A C 1
ATOM 1618 O O . CYS A 1 218 ? 2.431 -0.522 -12.812 1.00 94.00 218 CYS A O 1
ATOM 1620 N N . PRO A 1 219 ? 2.052 0.599 -10.892 1.00 94.94 219 PRO A N 1
ATOM 1621 C CA . PRO A 1 219 ? 3.442 1.014 -10.727 1.00 94.94 219 PRO A CA 1
ATOM 1622 C C . PRO A 1 219 ? 4.339 -0.204 -10.462 1.00 94.94 219 PRO A C 1
ATOM 1624 O O . PRO A 1 219 ? 3.876 -1.230 -9.959 1.00 94.94 219 PRO A O 1
ATOM 1627 N N . MET A 1 220 ? 5.617 -0.091 -10.824 1.00 94.81 220 MET A N 1
ATOM 1628 C CA . MET A 1 220 ? 6.587 -1.186 -10.710 1.00 94.81 220 MET A CA 1
ATOM 1629 C C . MET A 1 220 ? 7.207 -1.318 -9.319 1.00 94.81 220 MET A C 1
ATOM 1631 O O . MET A 1 220 ? 7.759 -2.367 -9.014 1.00 94.81 220 MET A O 1
ATOM 1635 N N . ASN A 1 221 ? 7.064 -0.321 -8.451 1.00 95.19 221 ASN A N 1
ATOM 1636 C CA . ASN A 1 221 ? 7.724 -0.285 -7.144 1.00 95.19 221 ASN A CA 1
ATOM 1637 C C . ASN A 1 221 ? 7.395 -1.485 -6.255 1.00 95.19 221 ASN A C 1
ATOM 1639 O O . ASN A 1 221 ? 8.269 -1.980 -5.545 1.00 95.19 221 ASN A O 1
ATOM 1643 N N . GLY A 1 222 ? 6.160 -1.985 -6.323 1.00 95.31 222 GLY A N 1
ATOM 1644 C CA . GLY A 1 222 ? 5.778 -3.223 -5.647 1.00 95.31 222 GLY A CA 1
ATOM 1645 C C . GLY A 1 222 ? 6.453 -4.466 -6.237 1.00 95.31 222 GLY A C 1
ATOM 1646 O O . GLY A 1 222 ? 6.913 -5.328 -5.488 1.00 95.31 222 GLY A O 1
ATOM 1647 N N . ASP A 1 223 ? 6.557 -4.558 -7.567 1.00 95.50 223 ASP A N 1
ATOM 1648 C CA . ASP A 1 223 ? 7.246 -5.666 -8.238 1.00 95.50 223 ASP A CA 1
ATOM 1649 C C . ASP A 1 223 ? 8.763 -5.629 -7.957 1.00 95.50 223 ASP A C 1
ATOM 1651 O O . ASP A 1 223 ? 9.347 -6.673 -7.666 1.00 95.50 223 ASP A O 1
ATOM 1655 N N . THR A 1 224 ? 9.395 -4.450 -7.953 1.00 95.38 224 THR A N 1
ATOM 1656 C CA . THR A 1 224 ? 10.822 -4.269 -7.617 1.00 95.38 224 THR A CA 1
ATOM 1657 C C . THR A 1 224 ? 11.120 -4.660 -6.182 1.00 95.38 224 THR A C 1
ATOM 1659 O O . THR A 1 224 ? 12.032 -5.449 -5.949 1.00 95.38 224 THR A O 1
ATOM 1662 N N . ALA A 1 225 ? 10.328 -4.175 -5.221 1.00 95.62 225 ALA A N 1
ATOM 1663 C CA . ALA A 1 225 ? 10.474 -4.559 -3.819 1.00 95.62 225 ALA A CA 1
ATOM 1664 C C . ALA A 1 225 ? 10.316 -6.080 -3.643 1.00 95.62 225 ALA A C 1
ATOM 1666 O O . ALA A 1 225 ? 11.109 -6.722 -2.954 1.00 95.62 225 ALA A O 1
ATOM 1667 N N . GLY A 1 226 ? 9.347 -6.688 -4.338 1.00 94.69 226 GLY A N 1
ATOM 1668 C CA . GLY A 1 226 ? 9.165 -8.139 -4.346 1.00 94.69 226 GLY A CA 1
ATOM 1669 C C . GLY A 1 226 ? 10.343 -8.907 -4.960 1.00 94.69 226 GLY A C 1
ATOM 1670 O O . GLY A 1 226 ? 10.680 -9.994 -4.487 1.00 94.69 226 GLY A O 1
ATOM 1671 N N . LEU A 1 227 ? 10.998 -8.358 -5.988 1.00 93.81 227 LEU A N 1
ATOM 1672 C CA . LEU A 1 227 ? 12.215 -8.933 -6.570 1.00 93.81 227 LEU A CA 1
ATOM 1673 C C . LEU A 1 227 ? 13.403 -8.886 -5.606 1.00 93.81 227 LEU A C 1
ATOM 1675 O O . LEU A 1 227 ? 14.155 -9.862 -5.540 1.00 93.81 227 LEU A O 1
ATOM 1679 N N . VAL A 1 228 ? 13.550 -7.791 -4.857 1.00 94.12 228 VAL A N 1
ATOM 1680 C CA . VAL A 1 228 ? 14.566 -7.661 -3.802 1.00 94.12 228 VAL A CA 1
ATOM 1681 C C . VAL A 1 228 ? 14.323 -8.705 -2.717 1.00 94.12 228 VAL A C 1
ATOM 1683 O O . VAL A 1 228 ? 15.191 -9.546 -2.494 1.00 94.12 228 VAL A O 1
ATOM 1686 N N . ALA A 1 229 ? 13.109 -8.758 -2.161 1.00 93.94 229 ALA A N 1
ATOM 1687 C CA . ALA A 1 229 ? 12.742 -9.736 -1.133 1.00 93.94 229 ALA A CA 1
ATOM 1688 C C . ALA A 1 229 ? 12.944 -11.190 -1.599 1.00 93.94 229 ALA A C 1
ATOM 1690 O O . ALA A 1 229 ? 13.424 -12.043 -0.855 1.00 93.94 229 ALA A O 1
ATOM 1691 N N . ARG A 1 230 ? 12.609 -11.495 -2.860 1.00 92.94 230 ARG A N 1
ATOM 1692 C CA . ARG A 1 230 ? 12.841 -12.828 -3.432 1.00 92.94 230 ARG A CA 1
ATOM 1693 C C . ARG A 1 230 ? 14.329 -13.143 -3.551 1.00 92.94 230 ARG A C 1
ATOM 1695 O O . ARG A 1 230 ? 14.715 -14.277 -3.285 1.00 92.94 230 ARG A O 1
ATOM 1702 N N . THR A 1 231 ? 15.125 -12.184 -4.015 1.00 92.19 231 THR A N 1
ATOM 1703 C CA . THR A 1 231 ? 16.566 -12.376 -4.213 1.00 92.19 231 THR A CA 1
ATOM 1704 C C . THR A 1 231 ? 17.261 -12.601 -2.882 1.00 92.19 231 THR A C 1
ATOM 1706 O O . THR A 1 231 ? 18.053 -13.531 -2.778 1.00 92.19 231 THR A O 1
ATOM 1709 N N . GLU A 1 232 ? 16.894 -11.834 -1.859 1.00 91.69 232 GLU A N 1
ATOM 1710 C CA . GLU A 1 232 ? 17.360 -12.045 -0.491 1.00 91.69 232 GLU A CA 1
ATOM 1711 C C . GLU A 1 232 ? 16.974 -13.436 0.031 1.00 91.69 232 GLU A C 1
ATOM 1713 O O . GLU A 1 232 ? 17.821 -14.143 0.560 1.00 91.69 232 GLU A O 1
ATOM 1718 N N . PHE A 1 233 ? 15.732 -13.881 -0.190 1.00 91.12 233 PHE A N 1
ATOM 1719 C CA . PHE A 1 233 ? 15.273 -15.195 0.274 1.00 91.12 233 PHE A CA 1
ATOM 1720 C C . PHE A 1 233 ? 15.983 -16.383 -0.400 1.00 91.12 233 PHE A C 1
ATOM 1722 O O . PHE A 1 233 ? 16.210 -17.410 0.238 1.00 91.12 233 PHE A O 1
ATOM 1729 N N . THR A 1 234 ? 16.279 -16.302 -1.703 1.00 91.62 234 THR A N 1
ATOM 1730 C CA . THR A 1 234 ? 16.899 -17.421 -2.444 1.00 91.62 234 THR A CA 1
ATOM 1731 C C . THR A 1 234 ? 18.420 -17.372 -2.487 1.00 91.62 234 THR A C 1
ATOM 1733 O O . THR A 1 234 ? 19.056 -18.380 -2.800 1.00 91.62 234 THR A O 1
ATOM 1736 N N . ASN A 1 235 ? 18.995 -16.197 -2.266 1.00 87.88 235 ASN A N 1
ATOM 1737 C CA . ASN A 1 235 ? 20.423 -15.943 -2.284 1.00 87.88 235 ASN A CA 1
ATOM 1738 C C . ASN A 1 235 ? 20.778 -15.212 -0.988 1.00 87.88 235 ASN A C 1
ATOM 1740 O O . ASN A 1 235 ? 20.537 -15.748 0.083 1.00 87.88 235 ASN A O 1
ATOM 1744 N N . ASP A 1 236 ? 21.335 -14.011 -1.096 1.00 85.94 236 ASP A N 1
ATOM 1745 C CA . ASP A 1 236 ? 21.673 -13.156 0.031 1.00 85.94 236 ASP A CA 1
ATOM 1746 C C . ASP A 1 236 ? 21.477 -11.694 -0.389 1.00 85.94 236 ASP A C 1
ATOM 1748 O O . ASP A 1 236 ? 21.440 -11.386 -1.586 1.00 85.94 236 ASP A O 1
ATOM 1752 N N . ALA A 1 237 ? 21.416 -10.786 0.584 1.00 82.38 237 ALA A N 1
ATOM 1753 C CA . ALA A 1 237 ? 21.115 -9.370 0.364 1.00 82.38 237 ALA A CA 1
ATOM 1754 C C . ALA A 1 237 ? 22.102 -8.628 -0.564 1.00 82.38 237 ALA A C 1
ATOM 1756 O O . ALA A 1 237 ? 21.731 -7.630 -1.160 1.00 82.38 237 ALA A O 1
ATOM 1757 N N . TRP A 1 238 ? 23.342 -9.108 -0.737 1.00 82.75 238 TRP A N 1
ATOM 1758 C CA . TRP A 1 238 ? 24.342 -8.472 -1.618 1.00 82.75 238 TRP A CA 1
ATOM 1759 C C . TRP A 1 238 ? 24.241 -8.896 -3.092 1.00 82.75 238 TRP A C 1
ATOM 1761 O O . TRP A 1 238 ? 25.088 -8.530 -3.914 1.00 82.75 238 TRP A O 1
ATOM 1771 N N . TRP A 1 239 ? 23.268 -9.740 -3.440 1.00 88.06 239 TRP A N 1
ATOM 1772 C CA . TRP A 1 239 ? 23.051 -10.147 -4.821 1.00 88.06 239 TRP A CA 1
ATOM 1773 C C . TRP A 1 239 ? 22.116 -9.184 -5.537 1.00 88.06 239 TRP A C 1
ATOM 1775 O O . TRP A 1 239 ? 20.975 -8.992 -5.135 1.00 88.06 239 TRP A O 1
ATOM 1785 N N . SER A 1 240 ? 22.567 -8.703 -6.696 1.00 90.75 240 SER A N 1
ATOM 1786 C CA . SER A 1 240 ? 21.743 -7.879 -7.578 1.00 90.75 240 SER A CA 1
ATOM 1787 C C . SER A 1 240 ? 20.403 -8.562 -7.908 1.00 90.75 240 SER A C 1
ATOM 1789 O O . SER A 1 240 ? 20.416 -9.676 -8.464 1.00 90.75 240 SER A O 1
ATOM 1791 N N . PRO A 1 241 ? 19.255 -7.906 -7.646 1.00 92.50 241 PRO A N 1
ATOM 1792 C CA . PRO A 1 241 ? 17.926 -8.421 -7.981 1.00 92.50 241 PRO A CA 1
ATOM 1793 C C . PRO A 1 241 ? 17.626 -8.335 -9.486 1.00 92.50 241 PRO A C 1
ATOM 1795 O O . PRO A 1 241 ? 16.665 -8.936 -9.968 1.00 92.50 241 PRO A O 1
ATOM 1798 N N . ALA A 1 242 ? 18.444 -7.599 -10.244 1.00 92.06 242 ALA A N 1
ATOM 1799 C CA . ALA A 1 242 ? 18.279 -7.392 -11.674 1.00 92.06 242 ALA A CA 1
ATOM 1800 C C . ALA A 1 242 ? 18.880 -8.534 -12.519 1.00 92.06 242 ALA A C 1
ATOM 1802 O O . ALA A 1 242 ? 19.651 -9.385 -12.062 1.00 92.06 242 ALA A O 1
ATOM 1803 N N . GLY A 1 243 ? 18.524 -8.536 -13.804 1.00 89.88 243 GLY A N 1
ATOM 1804 C CA . GLY A 1 243 ? 19.075 -9.440 -14.812 1.00 89.88 243 GLY A CA 1
ATOM 1805 C C . GLY A 1 243 ? 18.239 -10.695 -15.069 1.00 89.88 243 GLY A C 1
ATOM 1806 O O . GLY A 1 243 ? 17.203 -10.931 -14.456 1.00 89.88 243 GLY A O 1
ATOM 1807 N N . MET A 1 244 ? 18.705 -11.520 -16.009 1.00 86.88 244 MET A N 1
ATOM 1808 C CA . MET A 1 244 ? 17.909 -12.583 -16.644 1.00 86.88 244 MET A CA 1
ATOM 1809 C C . MET A 1 244 ? 17.333 -13.631 -15.679 1.00 86.88 244 MET A C 1
ATOM 1811 O O . MET A 1 244 ? 16.227 -14.122 -15.885 1.00 86.88 244 MET A O 1
ATOM 1815 N N . ASN A 1 245 ? 18.084 -13.983 -14.635 1.00 85.12 245 ASN A N 1
ATOM 1816 C CA . ASN A 1 245 ? 17.724 -15.092 -13.746 1.00 85.12 245 ASN A CA 1
ATOM 1817 C C . ASN A 1 245 ? 16.838 -14.658 -12.571 1.00 85.12 245 ASN A C 1
ATOM 1819 O O . ASN A 1 245 ? 16.110 -15.480 -12.016 1.00 85.12 245 ASN A O 1
ATOM 1823 N N . ARG A 1 246 ? 16.918 -13.385 -12.168 1.00 90.12 246 ARG A N 1
ATOM 1824 C CA . ARG A 1 246 ? 16.273 -12.872 -10.950 1.00 90.12 246 ARG A CA 1
ATOM 1825 C C . ARG A 1 246 ? 15.265 -11.777 -11.240 1.00 90.12 246 ARG A C 1
ATOM 1827 O O . ARG A 1 246 ? 14.164 -11.852 -10.712 1.00 90.12 246 ARG A O 1
ATOM 1834 N N . GLY A 1 247 ? 15.575 -10.875 -12.165 1.00 91.19 247 GLY A N 1
ATOM 1835 C CA . GLY A 1 247 ? 14.784 -9.687 -12.470 1.00 91.19 247 GLY A CA 1
ATOM 1836 C C . GLY A 1 247 ? 13.485 -9.931 -13.236 1.00 91.19 247 GLY A C 1
ATOM 1837 O O . GLY A 1 247 ? 12.885 -8.966 -13.690 1.00 91.19 247 GLY A O 1
ATOM 1838 N N . GLN A 1 248 ? 13.049 -11.179 -13.426 1.00 93.88 248 GLN A N 1
ATOM 1839 C CA . GLN A 1 248 ? 11.818 -11.501 -14.154 1.00 93.88 248 GLN A CA 1
ATOM 1840 C C . GLN A 1 248 ? 10.572 -11.005 -13.416 1.00 93.88 248 GLN A C 1
ATOM 1842 O O . GLN A 1 248 ? 10.265 -11.464 -12.312 1.00 93.88 248 GLN A O 1
ATOM 1847 N N . ILE A 1 249 ? 9.816 -10.125 -14.070 1.00 94.75 249 ILE A N 1
ATOM 1848 C CA . ILE A 1 249 ? 8.556 -9.594 -13.553 1.00 94.75 249 ILE A CA 1
ATOM 1849 C C . ILE A 1 249 ? 7.438 -10.599 -13.831 1.00 94.75 249 ILE A C 1
ATOM 1851 O O . ILE A 1 249 ? 7.243 -11.054 -14.959 1.00 94.75 249 ILE A O 1
ATOM 1855 N N . LYS A 1 250 ? 6.686 -10.958 -12.789 1.00 92.06 250 LYS A N 1
ATOM 1856 C CA . LYS A 1 250 ? 5.583 -11.926 -12.880 1.00 92.06 250 LYS A CA 1
ATOM 1857 C C . LYS A 1 250 ? 4.265 -11.231 -13.192 1.00 92.06 250 LYS A C 1
ATOM 1859 O O . LYS A 1 250 ? 4.073 -10.074 -12.838 1.00 92.06 250 LYS A O 1
ATOM 1864 N N . ASN A 1 251 ? 3.319 -11.963 -13.782 1.00 92.06 251 ASN A N 1
ATOM 1865 C CA . ASN A 1 251 ? 1.942 -11.502 -14.027 1.00 92.06 251 ASN A CA 1
ATOM 1866 C C . ASN A 1 251 ? 1.848 -10.192 -14.834 1.00 92.06 251 ASN A C 1
ATOM 1868 O O . ASN A 1 251 ? 0.860 -9.467 -14.744 1.00 92.06 251 ASN A O 1
ATOM 1872 N N . ILE A 1 252 ? 2.887 -9.869 -15.601 1.00 94.75 252 ILE A N 1
ATOM 1873 C CA . ILE A 1 252 ? 2.906 -8.743 -16.527 1.00 94.75 252 ILE A CA 1
ATOM 1874 C C . ILE A 1 252 ? 2.543 -9.231 -17.921 1.00 94.75 252 ILE A C 1
ATOM 1876 O O . ILE A 1 252 ? 3.015 -10.270 -18.376 1.00 94.75 252 ILE A O 1
ATOM 1880 N N . ILE A 1 253 ? 1.706 -8.457 -18.600 1.00 94.19 253 ILE A N 1
ATOM 1881 C CA . ILE A 1 253 ? 1.331 -8.702 -19.992 1.00 94.19 253 ILE A CA 1
ATOM 1882 C C . ILE A 1 253 ? 2.232 -7.891 -20.916 1.00 94.19 253 ILE A C 1
ATOM 1884 O O . ILE A 1 253 ? 2.700 -8.394 -21.932 1.00 94.19 253 ILE A O 1
ATOM 1888 N N . LYS A 1 254 ? 2.465 -6.623 -20.562 1.00 93.44 254 LYS A N 1
ATOM 1889 C CA . LYS A 1 254 ? 3.360 -5.713 -21.282 1.00 93.44 254 LYS A CA 1
ATOM 1890 C C . LYS A 1 254 ? 3.843 -4.582 -20.381 1.00 93.44 254 LYS A C 1
ATOM 1892 O O . LYS A 1 254 ? 3.201 -4.262 -19.377 1.00 93.44 254 LYS A O 1
ATOM 1897 N N . LEU A 1 255 ? 4.936 -3.949 -20.788 1.00 95.06 255 LEU A N 1
ATOM 1898 C CA . LEU A 1 255 ? 5.382 -2.678 -20.231 1.00 95.06 255 LEU A CA 1
ATOM 1899 C C . LEU A 1 255 ? 4.544 -1.508 -20.764 1.00 95.06 255 LEU A C 1
ATOM 1901 O O . LEU A 1 255 ? 3.975 -1.564 -21.859 1.00 95.06 255 LEU A O 1
ATOM 1905 N N . SER A 1 256 ? 4.472 -0.427 -19.988 1.00 95.19 256 SER A N 1
ATOM 1906 C CA . SER A 1 256 ? 3.826 0.820 -20.414 1.00 95.19 256 SER A CA 1
ATOM 1907 C C . SER A 1 256 ? 4.541 1.485 -21.596 1.00 95.19 256 SER A C 1
ATOM 1909 O O . SER A 1 256 ? 3.888 2.073 -22.469 1.00 95.19 256 SER A O 1
ATOM 1911 N N . TRP A 1 257 ? 5.863 1.332 -21.652 1.00 94.94 257 TRP A N 1
ATOM 1912 C CA . TRP A 1 257 ? 6.737 1.741 -22.744 1.00 94.94 257 TRP A CA 1
ATOM 1913 C C . TRP A 1 257 ? 7.987 0.847 -22.775 1.00 94.94 257 TRP A C 1
ATOM 1915 O O . TRP A 1 257 ? 8.354 0.260 -21.760 1.00 94.94 257 TRP A O 1
ATOM 1925 N N . GLU A 1 258 ? 8.621 0.729 -23.940 1.00 93.50 258 GLU A N 1
ATOM 1926 C CA . GLU A 1 258 ? 9.819 -0.095 -24.141 1.00 93.50 258 GLU A CA 1
ATOM 1927 C C . GLU A 1 258 ? 11.015 0.824 -24.434 1.00 93.50 258 GLU A C 1
ATOM 1929 O O . GLU A 1 258 ? 11.054 1.428 -25.511 1.00 93.50 258 GLU A O 1
ATOM 1934 N N . PRO A 1 259 ? 11.977 0.975 -23.505 1.00 93.62 259 PRO A N 1
ATOM 1935 C CA . PRO A 1 259 ? 13.110 1.872 -23.698 1.00 93.62 259 PRO A CA 1
ATOM 1936 C C . PRO A 1 259 ? 14.093 1.321 -24.738 1.00 93.62 259 PRO A C 1
ATOM 1938 O O . PRO A 1 259 ? 14.472 0.144 -24.715 1.00 93.62 259 PRO A O 1
ATOM 1941 N N . THR A 1 260 ? 14.592 2.186 -25.623 1.00 94.69 260 THR A N 1
ATOM 1942 C CA . THR A 1 260 ? 15.703 1.829 -26.515 1.00 94.69 260 THR A CA 1
ATOM 1943 C C . THR A 1 260 ? 17.018 1.713 -25.739 1.00 94.69 260 THR A C 1
ATOM 1945 O O . THR A 1 260 ? 17.121 2.062 -24.564 1.00 94.69 260 THR A O 1
ATOM 1948 N N . ARG A 1 261 ? 18.090 1.246 -26.392 1.00 93.50 261 ARG A N 1
ATOM 1949 C CA . ARG A 1 261 ? 19.424 1.250 -25.769 1.00 93.50 261 ARG A CA 1
ATOM 1950 C C . ARG A 1 261 ? 19.848 2.655 -25.315 1.00 93.50 261 ARG A C 1
ATOM 1952 O O . ARG A 1 261 ? 20.323 2.776 -24.196 1.00 93.50 261 ARG A O 1
ATOM 1959 N N . ALA A 1 262 ? 19.624 3.676 -26.143 1.00 95.38 262 ALA A N 1
ATOM 1960 C CA . ALA A 1 262 ? 19.977 5.055 -25.811 1.00 95.38 262 ALA A CA 1
ATOM 1961 C C . ALA A 1 262 ? 19.146 5.593 -24.635 1.00 95.38 262 ALA A C 1
ATOM 1963 O O . ALA A 1 262 ? 19.691 6.236 -23.742 1.00 95.38 262 ALA A O 1
ATOM 1964 N N . ASP A 1 263 ? 17.851 5.267 -24.588 1.00 95.94 263 ASP A N 1
ATOM 1965 C CA . ASP A 1 263 ? 16.977 5.663 -23.478 1.00 95.94 263 ASP A CA 1
ATOM 1966 C C . ASP A 1 263 ? 17.443 5.066 -22.149 1.00 95.94 263 ASP A C 1
ATOM 1968 O O . ASP A 1 263 ? 17.495 5.762 -21.137 1.00 95.94 263 ASP A O 1
ATOM 1972 N N . ARG A 1 264 ? 17.836 3.785 -22.155 1.00 94.38 264 ARG A N 1
ATOM 1973 C CA . ARG A 1 264 ? 18.369 3.120 -20.959 1.00 94.38 264 ARG A CA 1
ATOM 1974 C C . ARG A 1 264 ? 19.648 3.778 -20.461 1.00 94.38 264 ARG A C 1
ATOM 1976 O O . ARG A 1 264 ? 19.801 3.914 -19.253 1.00 94.38 264 ARG A O 1
ATOM 1983 N N . ASP A 1 265 ? 20.530 4.202 -21.363 1.00 93.06 265 ASP A N 1
ATOM 1984 C CA . ASP A 1 265 ? 21.764 4.894 -20.986 1.00 93.06 265 ASP A CA 1
ATOM 1985 C C . ASP A 1 265 ? 21.448 6.238 -20.299 1.00 93.06 265 ASP A C 1
ATOM 1987 O O . ASP A 1 265 ? 22.016 6.538 -19.247 1.00 93.06 265 ASP A O 1
ATOM 1991 N N . VAL A 1 266 ? 20.474 6.997 -20.821 1.00 93.62 266 VAL A N 1
ATOM 1992 C CA . VAL A 1 266 ? 19.991 8.253 -20.211 1.00 93.62 266 VAL A CA 1
ATOM 1993 C C . VAL A 1 266 ? 19.373 8.005 -18.832 1.00 93.62 266 VAL A C 1
ATOM 1995 O O . VAL A 1 266 ? 19.733 8.665 -17.857 1.00 93.62 266 VAL A O 1
ATOM 1998 N N . MET A 1 267 ? 18.471 7.029 -18.720 1.00 93.44 267 MET A N 1
ATOM 1999 C CA . MET A 1 267 ? 17.801 6.698 -17.457 1.00 93.44 267 MET A CA 1
ATOM 2000 C C . MET A 1 267 ? 18.787 6.222 -16.390 1.00 93.44 267 MET A C 1
ATOM 2002 O O . MET A 1 267 ? 18.736 6.667 -15.246 1.00 93.44 267 MET A O 1
ATOM 2006 N N . TYR A 1 268 ? 19.724 5.352 -16.765 1.00 92.56 268 TYR A N 1
ATOM 2007 C CA . TYR A 1 268 ? 20.680 4.775 -15.829 1.00 92.56 268 TYR A CA 1
ATOM 2008 C C . TYR A 1 268 ? 21.713 5.801 -15.339 1.00 92.56 268 TYR A C 1
ATOM 2010 O O . TYR A 1 268 ? 22.178 5.729 -14.196 1.00 92.56 268 TYR A O 1
ATOM 2018 N N . GLN A 1 269 ? 22.062 6.794 -16.167 1.00 91.00 269 GLN A N 1
ATOM 2019 C CA . GLN A 1 269 ? 22.842 7.959 -15.732 1.00 91.00 269 GLN A CA 1
ATOM 2020 C C . GLN A 1 269 ? 22.066 8.832 -14.743 1.00 91.00 269 GLN A C 1
ATOM 2022 O O . GLN A 1 269 ? 22.652 9.337 -13.789 1.00 91.00 269 GLN A O 1
ATOM 2027 N N . ALA A 1 270 ? 20.751 8.950 -14.921 1.00 92.69 270 ALA A N 1
ATOM 2028 C CA . ALA A 1 270 ? 19.871 9.658 -14.000 1.00 92.69 270 ALA A CA 1
ATOM 2029 C C . ALA A 1 270 ? 19.498 8.848 -12.741 1.00 92.69 270 ALA A C 1
ATOM 2031 O O . ALA A 1 270 ? 18.739 9.349 -11.913 1.00 92.69 270 ALA A O 1
ATOM 2032 N N . SER A 1 271 ? 20.043 7.641 -12.552 1.00 94.62 271 SER A N 1
ATOM 2033 C CA . SER A 1 271 ? 19.710 6.735 -11.441 1.00 94.62 271 SER A CA 1
ATOM 2034 C C . SER A 1 271 ? 18.246 6.270 -11.441 1.00 94.62 271 SER A C 1
ATOM 2036 O O . SER A 1 271 ? 17.591 6.232 -10.402 1.00 94.62 271 SER A O 1
ATOM 2038 N N . VAL A 1 272 ? 17.731 5.941 -12.628 1.00 95.00 272 VAL A N 1
ATOM 2039 C CA . VAL A 1 272 ? 16.420 5.318 -12.848 1.00 95.00 272 VAL A CA 1
ATOM 2040 C C . VAL A 1 272 ? 16.626 3.933 -13.457 1.00 95.00 272 VAL A C 1
ATOM 2042 O O . VAL A 1 272 ? 17.351 3.790 -14.445 1.00 95.00 272 VAL A O 1
ATOM 2045 N N . ASN A 1 273 ? 15.980 2.916 -12.889 1.00 95.44 273 ASN A N 1
ATOM 2046 C CA . ASN A 1 273 ? 16.161 1.523 -13.281 1.00 95.44 273 ASN A CA 1
ATOM 2047 C C . ASN A 1 273 ? 15.247 1.134 -14.449 1.00 95.44 273 ASN A C 1
ATOM 2049 O O . ASN A 1 273 ? 14.022 1.119 -14.298 1.00 95.44 273 ASN A O 1
ATOM 2053 N N . PRO A 1 274 ? 15.806 0.809 -15.630 1.00 95.50 274 PRO A N 1
ATOM 2054 C CA . PRO A 1 274 ? 15.002 0.441 -16.781 1.00 95.50 274 PRO A CA 1
ATOM 2055 C C . PRO A 1 274 ? 14.493 -1.002 -16.693 1.00 95.50 274 PRO A C 1
ATOM 2057 O O . PRO A 1 274 ? 15.156 -1.893 -16.157 1.00 95.50 274 PRO A O 1
ATOM 2060 N N . TYR A 1 275 ? 13.355 -1.233 -17.341 1.00 95.50 275 TYR A N 1
ATOM 2061 C CA . TYR A 1 275 ? 12.822 -2.559 -17.641 1.00 95.50 275 TYR A CA 1
ATOM 2062 C C . TYR A 1 275 ? 12.960 -2.831 -19.128 1.00 95.50 275 TYR A C 1
ATOM 2064 O O . TYR A 1 275 ? 12.856 -1.905 -19.932 1.00 95.50 275 TYR A O 1
ATOM 2072 N N . ILE A 1 276 ? 13.177 -4.089 -19.499 1.00 94.25 276 ILE A N 1
ATOM 2073 C CA . ILE A 1 276 ? 13.185 -4.498 -20.904 1.00 94.25 276 ILE A CA 1
ATOM 2074 C C . ILE A 1 276 ? 12.400 -5.778 -21.110 1.00 94.25 276 ILE A C 1
ATOM 2076 O O . ILE A 1 276 ? 12.412 -6.663 -20.256 1.00 94.25 276 ILE A O 1
ATOM 2080 N N . THR A 1 277 ? 11.806 -5.915 -22.287 1.00 93.69 277 THR A N 1
ATOM 2081 C CA . THR A 1 277 ? 11.318 -7.205 -22.766 1.00 93.69 277 THR A CA 1
ATOM 2082 C C . THR A 1 277 ? 12.427 -7.951 -23.512 1.00 93.69 277 THR A C 1
ATOM 2084 O O . THR A 1 277 ? 12.980 -7.452 -24.493 1.00 93.69 277 THR A O 1
ATOM 2087 N N . MET A 1 278 ? 12.753 -9.171 -23.074 1.00 89.12 278 MET A N 1
ATOM 2088 C CA . MET A 1 278 ? 13.664 -10.078 -23.782 1.00 89.12 278 MET A CA 1
ATOM 2089 C C . MET A 1 278 ? 12.919 -11.301 -24.315 1.00 89.12 278 MET A C 1
ATOM 2091 O O . MET A 1 278 ? 12.115 -11.929 -23.620 1.00 89.12 278 MET A O 1
ATOM 2095 N N . ALA A 1 279 ? 13.222 -11.671 -25.561 1.00 86.69 279 ALA A N 1
ATOM 2096 C CA . ALA A 1 279 ? 12.659 -12.862 -26.185 1.00 86.69 279 ALA A CA 1
ATOM 2097 C C . ALA A 1 279 ? 12.997 -14.115 -25.355 1.00 86.69 279 ALA A C 1
ATOM 2099 O O . ALA A 1 279 ? 14.157 -14.362 -25.034 1.00 86.69 279 ALA A O 1
ATOM 2100 N N . GLY A 1 280 ? 11.972 -14.889 -24.991 1.00 84.06 280 GLY A N 1
ATOM 2101 C CA . GLY A 1 280 ? 12.101 -16.117 -24.196 1.00 84.06 280 GLY A CA 1
ATOM 2102 C C . GLY A 1 280 ? 12.133 -15.928 -22.673 1.00 84.06 280 GLY A C 1
ATOM 2103 O O . GLY A 1 280 ? 11.857 -16.889 -21.963 1.00 84.06 280 GLY A O 1
ATOM 2104 N N . ALA A 1 281 ? 12.399 -14.720 -22.165 1.00 84.25 281 ALA A N 1
ATOM 2105 C CA . ALA A 1 281 ? 12.470 -14.444 -20.722 1.00 84.25 281 ALA A CA 1
ATOM 2106 C C . ALA A 1 281 ? 11.383 -13.490 -20.202 1.00 84.25 281 ALA A C 1
ATOM 2108 O O . ALA A 1 281 ? 11.200 -13.377 -18.991 1.00 84.25 281 ALA A O 1
ATOM 2109 N N . GLY A 1 282 ? 10.653 -12.824 -21.102 1.00 91.56 282 GLY A N 1
ATOM 2110 C CA . GLY A 1 282 ? 9.615 -11.863 -20.743 1.00 91.56 282 GLY A CA 1
ATOM 2111 C C . GLY A 1 282 ? 10.194 -10.512 -20.330 1.00 91.56 282 GLY A C 1
ATOM 2112 O O . GLY A 1 282 ? 11.262 -10.112 -20.799 1.00 91.56 282 GLY A O 1
ATOM 2113 N N . VAL A 1 283 ? 9.464 -9.794 -19.479 1.00 95.19 283 VAL A N 1
ATOM 2114 C CA . VAL A 1 283 ? 9.888 -8.492 -18.954 1.00 95.19 283 VAL A CA 1
ATOM 2115 C C . VAL A 1 283 ? 10.829 -8.695 -17.775 1.00 95.19 283 VAL A C 1
ATOM 2117 O O . VAL A 1 283 ? 10.499 -9.418 -16.832 1.00 95.19 283 VAL A O 1
ATOM 2120 N N . ILE A 1 284 ? 11.972 -8.017 -17.806 1.00 94.62 284 ILE A N 1
ATOM 2121 C CA . ILE A 1 284 ? 12.982 -8.087 -16.756 1.00 94.62 284 ILE A CA 1
ATOM 2122 C C . ILE A 1 284 ? 13.419 -6.700 -16.277 1.00 94.62 284 ILE A C 1
ATOM 2124 O O . ILE A 1 284 ? 13.556 -5.768 -17.074 1.00 94.62 284 ILE A O 1
ATOM 2128 N N . LEU A 1 285 ? 13.691 -6.587 -14.977 1.00 95.12 285 LEU A N 1
ATOM 2129 C CA . LEU A 1 285 ? 14.441 -5.484 -14.384 1.00 95.12 285 LEU A CA 1
ATOM 2130 C C . LEU A 1 285 ? 15.892 -5.542 -14.880 1.00 95.12 285 LEU A C 1
ATOM 2132 O O . LEU A 1 285 ? 16.577 -6.556 -14.710 1.00 95.12 285 LEU A O 1
ATOM 2136 N N . TRP A 1 286 ? 16.358 -4.463 -15.511 1.00 93.94 286 TRP A N 1
ATOM 2137 C CA . TRP A 1 286 ? 17.662 -4.417 -16.181 1.00 93.94 286 TRP A CA 1
ATOM 2138 C C . TRP A 1 286 ? 18.711 -3.559 -15.461 1.00 93.94 286 TRP A C 1
ATOM 2140 O O . TRP A 1 286 ? 19.881 -3.579 -15.840 1.00 93.94 286 TRP A O 1
ATOM 2150 N N . GLY A 1 287 ? 18.318 -2.820 -14.426 1.00 89.75 287 GLY A N 1
ATOM 2151 C CA . GLY A 1 287 ? 19.225 -2.055 -13.573 1.00 89.75 287 GLY A CA 1
ATOM 2152 C C . GLY A 1 287 ? 18.793 -2.118 -12.113 1.00 89.75 287 GLY A C 1
ATOM 2153 O O . GLY A 1 287 ? 17.617 -2.317 -11.827 1.00 89.75 287 GLY A O 1
ATOM 2154 N N . ASP A 1 288 ? 19.752 -1.965 -11.211 1.00 90.69 288 ASP A N 1
ATOM 2155 C CA . ASP A 1 288 ? 19.595 -2.067 -9.758 1.00 90.69 288 ASP A CA 1
ATOM 2156 C C . ASP A 1 288 ? 20.229 -0.874 -9.028 1.00 90.69 288 ASP A C 1
ATOM 2158 O O . ASP A 1 288 ? 20.727 -1.010 -7.918 1.00 90.69 288 ASP A O 1
ATOM 2162 N N . LYS A 1 289 ? 20.249 0.308 -9.648 1.00 93.44 289 LYS A N 1
ATOM 2163 C CA . LYS A 1 289 ? 20.777 1.522 -9.024 1.00 93.44 289 LYS A CA 1
ATOM 2164 C C . LYS A 1 289 ? 19.861 2.055 -7.928 1.00 93.44 289 LYS A C 1
ATOM 2166 O O . LYS A 1 289 ? 18.635 2.049 -8.065 1.00 93.44 289 LYS A O 1
ATOM 2171 N N . THR A 1 290 ? 20.470 2.622 -6.896 1.00 93.69 290 THR A N 1
ATOM 2172 C CA . THR A 1 290 ? 19.785 3.525 -5.963 1.00 93.69 290 THR A CA 1
ATOM 2173 C C . THR A 1 290 ? 19.706 4.924 -6.581 1.00 93.69 290 THR A C 1
ATOM 2175 O O . THR A 1 290 ? 20.410 5.228 -7.543 1.00 93.69 290 THR A O 1
ATOM 2178 N N . ALA A 1 291 ? 18.871 5.815 -6.046 1.00 91.62 291 ALA A N 1
ATOM 2179 C CA . ALA A 1 291 ? 18.700 7.186 -6.535 1.00 91.62 291 ALA A CA 1
ATOM 2180 C C . ALA A 1 291 ? 19.966 8.053 -6.367 1.00 91.62 291 ALA A C 1
ATOM 2182 O O . ALA A 1 291 ? 20.009 9.192 -6.852 1.00 91.62 291 ALA A O 1
ATOM 2183 N N . GLN A 1 292 ? 20.998 7.512 -5.713 1.00 89.19 292 GLN A N 1
ATOM 2184 C CA . GLN A 1 292 ? 22.310 8.110 -5.548 1.00 89.19 292 GLN A CA 1
ATOM 2185 C C . GLN A 1 292 ? 22.950 8.446 -6.905 1.00 89.19 292 GLN A C 1
ATOM 2187 O O . GLN A 1 292 ? 23.051 7.611 -7.805 1.00 89.19 292 GLN A O 1
ATOM 2192 N N . ILE A 1 293 ? 23.375 9.702 -7.061 1.00 83.56 293 ILE A N 1
ATOM 2193 C CA . ILE A 1 293 ? 23.981 10.203 -8.310 1.00 83.56 293 ILE A CA 1
ATOM 2194 C C . ILE A 1 293 ? 25.497 9.963 -8.320 1.00 83.56 293 ILE A C 1
ATOM 2196 O O . ILE A 1 293 ? 26.083 9.678 -9.365 1.00 83.56 293 ILE A O 1
ATOM 2200 N N . THR A 1 294 ? 26.140 10.067 -7.156 1.00 84.00 294 THR A N 1
ATOM 2201 C CA . THR A 1 294 ? 27.587 9.870 -7.017 1.00 84.00 294 THR A CA 1
ATOM 2202 C C . THR A 1 294 ? 27.913 8.378 -6.911 1.00 84.00 294 THR A C 1
ATOM 2204 O O . THR A 1 294 ? 27.356 7.721 -6.031 1.00 84.00 294 THR A O 1
ATOM 2207 N N . PRO A 1 295 ? 28.844 7.840 -7.720 1.00 82.88 295 PRO A N 1
ATOM 2208 C CA . PRO A 1 295 ? 29.293 6.457 -7.581 1.00 82.88 295 PRO A CA 1
ATOM 2209 C C . PRO A 1 295 ? 29.865 6.209 -6.181 1.00 82.88 295 PRO A C 1
ATOM 2211 O O . PRO A 1 295 ? 30.807 6.879 -5.754 1.00 82.88 295 PRO A O 1
ATOM 2214 N N . THR A 1 296 ? 29.281 5.262 -5.455 1.00 83.25 296 THR A N 1
ATOM 2215 C CA . THR A 1 296 ? 29.696 4.848 -4.106 1.00 83.25 296 THR A CA 1
ATOM 2216 C C . THR A 1 296 ? 29.422 3.357 -3.943 1.00 83.25 296 THR A C 1
ATOM 2218 O O . THR A 1 296 ? 28.732 2.778 -4.769 1.00 83.25 296 THR A O 1
ATOM 2221 N N . ALA A 1 297 ? 29.890 2.732 -2.861 1.00 78.06 297 ALA A N 1
ATOM 2222 C CA . ALA A 1 297 ? 29.529 1.342 -2.560 1.00 78.06 297 ALA A CA 1
ATOM 2223 C C . ALA A 1 297 ? 28.012 1.122 -2.347 1.00 78.06 297 ALA A C 1
ATOM 2225 O O . ALA A 1 297 ? 27.571 -0.018 -2.351 1.00 78.06 297 ALA A O 1
ATOM 2226 N N . PHE A 1 298 ? 27.234 2.200 -2.179 1.00 78.81 298 PHE A N 1
ATOM 2227 C CA . PHE A 1 298 ? 25.783 2.191 -1.962 1.00 78.81 298 PHE A CA 1
ATOM 2228 C C . PHE A 1 298 ? 25.009 2.772 -3.160 1.00 78.81 298 PHE A C 1
ATOM 2230 O O . PHE A 1 298 ? 23.891 3.272 -3.012 1.00 78.81 298 PHE A O 1
ATOM 2237 N N . ASP A 1 299 ? 25.618 2.786 -4.353 1.00 79.12 299 ASP A N 1
ATOM 2238 C CA . ASP A 1 299 ? 24.959 3.227 -5.589 1.00 79.12 299 ASP A CA 1
ATOM 2239 C C . ASP A 1 299 ? 24.094 2.135 -6.243 1.00 79.12 299 ASP A C 1
ATOM 2241 O O . ASP A 1 299 ? 23.424 2.401 -7.243 1.00 79.12 299 ASP A O 1
ATOM 2245 N N . ARG A 1 300 ? 24.072 0.931 -5.658 1.00 84.44 300 ARG A N 1
ATOM 2246 C CA . ARG A 1 300 ? 23.269 -0.226 -6.068 1.00 84.44 300 ARG A CA 1
ATOM 2247 C C . ARG A 1 300 ? 22.535 -0.843 -4.885 1.00 84.44 300 ARG A C 1
ATOM 2249 O O . ARG A 1 300 ? 22.961 -0.658 -3.746 1.00 84.44 300 ARG A O 1
ATOM 2256 N N . ILE A 1 301 ? 21.435 -1.523 -5.205 1.00 80.19 301 ILE A N 1
ATOM 2257 C CA . ILE A 1 301 ? 20.655 -2.372 -4.296 1.00 80.19 301 ILE A CA 1
ATOM 2258 C C . ILE A 1 301 ? 21.511 -3.557 -3.853 1.00 80.19 301 ILE A C 1
ATOM 2260 O O . ILE A 1 301 ? 22.149 -4.176 -4.739 1.00 80.19 301 ILE A O 1
#

Foldseek 3Di:
DAFWDKDWDFQQCCPPPVDHRDTPDIDGGATLAQCDADPVRHHSHPQVCCVVPPPPDHDDDSQLQQPQAPDDWDGGHHHPVPGDYGDLDHPDPVSSDRPPDDDDDDPDDDDALVNLLVVCVVVLDCVN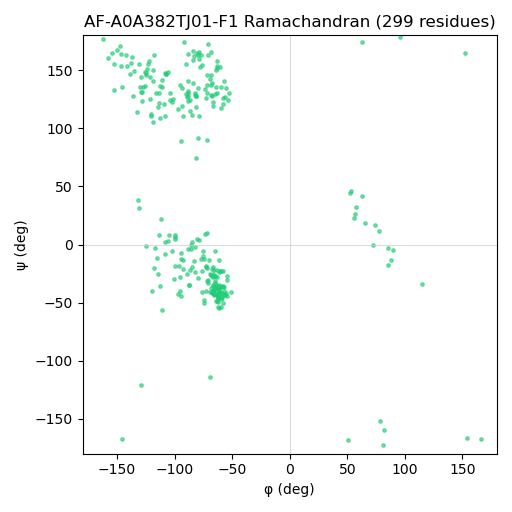DPDAEAEQDFLADVSSLSSLLSLLQSDADDPRHHPRYAYFEEQHPCLAQPVQALVSRLPSLVSNAAGLRYAYARWWFWAADPVVRDIDTGGCRVQVSVLQVVCCVVPNNPDASFDQPRFQGPRGPDISYADDPVSCVSNVLQRYWYWHQDPPRGIGTHAFAGNHNDDDPSRGD

Radius of gyration: 27.29 Å; Cα contacts (8 Å, |Δi|>4): 593; chains: 1; bounding box: 72×34×70 Å

InterPro domains:
  IPR035089 Tail sheath protein, subtilisin-like domain [PF04984] (127-291)

pLDDT: mean 90.02, std 6.68, range [58.56, 96.44]

Solvent-accessible surface area (backbone atoms only — not comparable to full-atom values): 16707 Å² total; per-residue (Å²): 113,47,37,71,44,70,49,74,43,61,38,66,80,10,85,86,79,73,42,60,60,39,74,76,45,79,47,73,80,27,20,40,21,59,70,36,58,41,99,87,68,46,70,25,14,46,56,59,40,30,63,75,71,46,91,86,57,73,65,74,72,53,41,65,74,25,69,56,29,70,55,85,59,34,56,35,57,40,60,57,82,94,38,37,34,32,48,81,41,36,94,43,82,82,61,43,55,82,80,70,80,89,69,88,83,71,94,71,74,85,84,50,40,69,57,54,44,57,58,54,54,73,57,55,44,64,92,82,38,89,62,53,73,44,65,52,61,75,15,67,49,70,49,31,48,56,32,39,37,51,50,49,60,43,30,34,88,55,100,81,25,30,75,70,36,35,37,24,36,39,37,39,46,54,30,30,67,70,66,58,42,48,68,46,37,44,51,54,49,63,74,51,47,72,35,61,34,28,33,31,31,48,43,27,35,29,30,76,38,86,88,76,75,44,76,46,79,41,56,33,19,60,57,52,51,51,32,43,57,49,31,35,72,77,63,42,71,86,48,64,32,34,36,91,92,50,15,53,58,77,81,57,79,44,66,50,51,82,66,51,75,69,34,41,54,55,23,51,70,67,18,26,19,37,51,44,80,43,94,96,66,46,42,24,32,65,42,48,37,8,23,25,74,65,91,54,97,47,27,46,88